Protein AF-A0A1C5UFY3-F1 (afdb_monomer_lite)

Sequence (186 aa):
MDNSLLAVRDINHKYIVVESIEKLIRYVDNQSKAEFITNSFDKIISSNSKLACCVMGLMLNDIGQHNDDISQEDLIMLNALPMLNDFDIKNFHYLYKISSKNHKSNHNISPKDIKECVQLYNITRRNLYLTMGVLEKYNLMDKNIDVDLDIDEDNLDFSSVDCDETYYFNSISQKLYTYSSMLFKD

Foldseek 3Di:
DDVVVVVVVVVVVVVVVVVLVVLLVVLCPDDVSVVLVVLLVVLLVQAPAPLLNQLSVVLSSVCSVVSDDQDPLNVLSSVLSSVDHNLLLVLLLQLQVQQCVVDVPFQKRDPVSLVVSCVPVVDDSVSSVVSLVSCCVSVQKDKDWDWDWDQDPVDNVPIDIDIDIIIGGDPSSVSSNVSSVVVDDD

pLDDT: mean 85.44, std 15.04, range [41.09, 97.69]

Radius of gyration: 21.26 Å; chains: 1; bounding box: 82×31×44 Å

Secondary structure (DSSP, 8-state):
--HHHHHHHHHHHHHHHHHHHHHHHHH--SHHHHHHHHHHHHHHHH-S-HHHHHHHHHHHHHHHHHT----HHHHHHHHHGGG--HHHHHHHHHHHHHHHHH-SS--B--HHHHHHHHHHH---HHHHHHHHHHHHHTTSSEEEEEEEEE--SS-GGG-EEEEEEEEE--HHHHHHHHHHHHH---

Structure (mmCIF, N/CA/C/O backbone):
data_AF-A0A1C5UFY3-F1
#
_entry.id   AF-A0A1C5UFY3-F1
#
loop_
_atom_site.group_PDB
_atom_site.id
_atom_site.type_symbol
_atom_site.label_atom_id
_atom_site.label_alt_id
_atom_site.label_comp_id
_atom_site.label_asym_id
_atom_site.label_entity_id
_atom_site.label_seq_id
_atom_site.pdbx_PDB_ins_code
_atom_site.C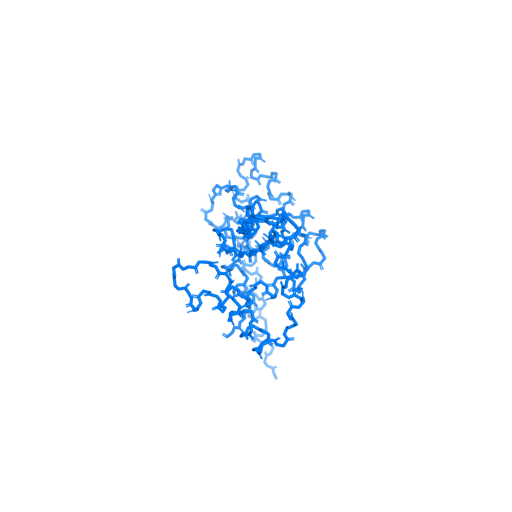artn_x
_atom_site.Cartn_y
_atom_site.Cartn_z
_atom_site.occupancy
_atom_site.B_iso_or_equiv
_atom_site.auth_seq_id
_atom_site.auth_comp_id
_atom_site.auth_asym_id
_atom_site.auth_atom_id
_atom_site.pdbx_PDB_model_num
ATOM 1 N N . MET A 1 1 ? -33.106 -13.088 -18.240 1.00 44.12 1 MET A N 1
ATOM 2 C CA . MET A 1 1 ? -32.033 -12.903 -17.240 1.00 44.12 1 MET A CA 1
ATOM 3 C C . MET A 1 1 ? -32.697 -12.862 -15.883 1.00 44.12 1 MET A C 1
ATOM 5 O O . MET A 1 1 ? -33.703 -12.183 -15.739 1.00 44.12 1 MET A O 1
ATOM 9 N N . ASP A 1 2 ? -32.229 -13.702 -14.971 1.00 43.09 2 ASP A N 1
ATOM 10 C CA . ASP A 1 2 ? -32.942 -14.096 -13.760 1.00 43.09 2 ASP A CA 1
ATOM 11 C C . ASP A 1 2 ? -32.777 -13.040 -12.650 1.00 43.09 2 ASP A C 1
ATOM 13 O O . ASP A 1 2 ? -31.714 -12.926 -12.038 1.00 43.09 2 ASP A O 1
ATOM 17 N N . ASN A 1 3 ? -33.819 -12.233 -12.412 1.00 46.88 3 ASN A N 1
ATOM 18 C CA . ASN A 1 3 ? -33.830 -11.173 -11.390 1.00 46.88 3 ASN A CA 1
ATOM 19 C C . ASN A 1 3 ? -33.687 -11.716 -9.956 1.00 46.88 3 ASN A C 1
ATOM 21 O O . ASN A 1 3 ? -33.354 -10.963 -9.042 1.00 46.88 3 ASN A O 1
ATOM 25 N N . SER A 1 4 ? -33.907 -13.017 -9.748 1.00 44.25 4 SER A N 1
ATOM 26 C CA . SER A 1 4 ? -33.774 -13.665 -8.441 1.00 44.25 4 SER A CA 1
ATOM 27 C C . SER A 1 4 ? -32.310 -13.775 -7.983 1.00 44.25 4 SER A C 1
ATOM 29 O O . SER A 1 4 ? -32.004 -13.540 -6.816 1.00 44.25 4 SER A O 1
ATOM 31 N N . LEU A 1 5 ? -31.381 -14.035 -8.910 1.00 41.25 5 LEU A N 1
ATOM 32 C CA . LEU A 1 5 ? -29.940 -14.162 -8.645 1.00 41.25 5 LEU A CA 1
ATOM 33 C C . LEU A 1 5 ? -29.270 -12.824 -8.300 1.00 41.25 5 LEU A C 1
ATOM 35 O O . LEU A 1 5 ? -28.326 -12.797 -7.509 1.00 41.25 5 LEU A O 1
ATOM 39 N N . LEU A 1 6 ? -29.765 -11.721 -8.869 1.00 41.56 6 LEU A N 1
ATOM 40 C CA . LEU A 1 6 ? -29.347 -10.360 -8.518 1.00 41.56 6 LEU A CA 1
ATOM 41 C C . LEU A 1 6 ? -29.823 -9.987 -7.108 1.00 41.56 6 LEU A C 1
ATOM 43 O O . LEU A 1 6 ? -29.012 -9.570 -6.288 1.00 41.56 6 LEU A O 1
ATOM 47 N N . ALA A 1 7 ? -31.089 -10.260 -6.781 1.00 41.47 7 ALA A N 1
ATOM 48 C CA . ALA A 1 7 ? -31.645 -9.966 -5.460 1.00 41.47 7 ALA A CA 1
ATOM 49 C C . ALA A 1 7 ? -30.949 -10.743 -4.326 1.00 41.47 7 ALA A C 1
ATOM 51 O O . ALA A 1 7 ? -30.660 -10.172 -3.278 1.00 41.47 7 ALA A O 1
ATOM 52 N N . VAL A 1 8 ? -30.622 -12.027 -4.524 1.00 41.09 8 VAL A N 1
ATOM 53 C CA . VAL A 1 8 ? -29.894 -12.821 -3.511 1.00 41.09 8 VAL A CA 1
ATOM 54 C C . VAL A 1 8 ? -28.455 -12.323 -3.322 1.00 41.09 8 VAL A C 1
ATOM 56 O O . VAL A 1 8 ? -27.962 -12.292 -2.194 1.00 41.09 8 VAL A O 1
ATOM 59 N N . ARG A 1 9 ? -27.779 -11.888 -4.396 1.00 42.91 9 ARG A N 1
ATOM 60 C CA . ARG A 1 9 ? -26.439 -11.281 -4.303 1.00 42.91 9 ARG A CA 1
ATOM 61 C C . ARG A 1 9 ? -26.465 -9.941 -3.572 1.00 42.91 9 ARG A C 1
ATOM 63 O O . ARG A 1 9 ? -25.596 -9.719 -2.735 1.00 42.91 9 ARG A O 1
ATOM 70 N N . ASP A 1 10 ? -27.470 -9.109 -3.821 1.00 50.34 10 ASP A N 1
ATOM 71 C CA . ASP A 1 10 ? -27.632 -7.816 -3.149 1.00 50.34 10 ASP A CA 1
ATOM 72 C C . ASP A 1 10 ? -27.979 -7.976 -1.663 1.00 50.34 10 ASP A C 1
ATOM 74 O O . ASP A 1 10 ? -27.450 -7.250 -0.821 1.00 50.34 10 ASP A O 1
ATOM 78 N N . ILE A 1 11 ? -28.809 -8.966 -1.311 1.00 50.53 11 ILE A N 1
ATOM 79 C CA . ILE A 1 11 ? -29.113 -9.300 0.087 1.00 50.53 11 ILE A CA 1
ATOM 80 C C . ILE A 1 11 ? -27.846 -9.791 0.796 1.00 50.53 11 ILE A C 1
ATOM 82 O O . ILE A 1 11 ? -27.502 -9.261 1.849 1.00 50.53 11 ILE A O 1
ATOM 86 N N . ASN A 1 12 ? -27.110 -10.736 0.207 1.00 54.69 12 ASN A N 1
ATOM 87 C CA . ASN A 1 12 ? -25.873 -11.249 0.802 1.00 54.69 12 ASN A CA 1
ATOM 88 C C . ASN A 1 12 ? -24.808 -10.156 0.941 1.00 54.69 12 ASN A C 1
ATOM 90 O O . ASN A 1 12 ? -24.180 -10.050 1.990 1.00 54.69 12 ASN A O 1
ATOM 94 N N . HIS A 1 13 ? -24.641 -9.301 -0.070 1.00 58.19 13 HIS A N 1
ATOM 95 C CA . HIS A 1 13 ? -23.712 -8.179 0.008 1.00 58.19 13 HIS A CA 1
ATOM 96 C C . HIS A 1 13 ? -24.115 -7.200 1.119 1.00 58.19 13 HIS A C 1
ATOM 98 O O . HIS A 1 13 ? -23.258 -6.763 1.888 1.00 58.19 13 HIS A O 1
ATOM 104 N N . LYS A 1 14 ? -25.408 -6.887 1.247 1.00 56.78 14 LYS A N 1
ATOM 105 C CA . LYS A 1 14 ? -25.918 -6.008 2.302 1.00 56.78 14 LYS A CA 1
ATOM 106 C C . LYS A 1 14 ? -25.700 -6.598 3.698 1.00 56.78 14 LYS A C 1
ATOM 108 O O . LYS A 1 14 ? -25.264 -5.869 4.580 1.00 56.78 14 LYS A O 1
ATOM 113 N N . TYR A 1 15 ? -25.954 -7.892 3.895 1.00 56.19 15 TYR A N 1
ATOM 114 C CA . TYR A 1 15 ? -25.701 -8.567 5.174 1.00 56.19 15 TYR A CA 1
ATOM 115 C C . TYR A 1 15 ? -24.212 -8.570 5.544 1.00 56.19 15 TYR A C 1
ATOM 117 O O . TYR A 1 15 ? -23.878 -8.216 6.671 1.00 56.19 15 TYR A O 1
ATOM 125 N N . ILE A 1 16 ? -23.325 -8.871 4.587 1.00 62.47 16 ILE A N 1
ATOM 126 C CA . ILE A 1 16 ? -21.866 -8.827 4.788 1.00 62.47 16 ILE A CA 1
ATOM 127 C C . ILE A 1 16 ? -21.414 -7.417 5.200 1.00 62.47 16 ILE A C 1
ATOM 129 O O . ILE A 1 16 ? -20.627 -7.262 6.129 1.00 62.47 16 ILE A O 1
ATOM 133 N N . VAL A 1 17 ? -21.950 -6.376 4.555 1.00 70.19 17 VAL A N 1
ATOM 134 C CA . VAL A 1 17 ? -21.625 -4.978 4.883 1.00 70.19 17 VAL A CA 1
ATOM 135 C C . VAL A 1 17 ? -22.109 -4.596 6.284 1.00 70.19 17 VAL A C 1
ATOM 137 O O . VAL A 1 17 ? -21.372 -3.941 7.018 1.00 70.19 17 VAL A O 1
ATOM 140 N N . VAL A 1 18 ? -23.319 -5.008 6.676 1.00 70.19 18 VAL A N 1
ATOM 141 C CA . VAL A 1 18 ? -23.864 -4.720 8.015 1.00 70.19 18 VAL A CA 1
ATOM 142 C C . VAL A 1 18 ? -23.024 -5.390 9.102 1.00 70.19 18 VAL A C 1
ATOM 144 O O . VAL A 1 18 ? -22.648 -4.726 10.065 1.00 70.19 18 VAL A O 1
ATOM 147 N N . GLU A 1 19 ? -22.657 -6.660 8.926 1.00 76.12 19 GLU A N 1
ATOM 148 C CA . GLU A 1 19 ? -21.826 -7.382 9.895 1.00 76.12 19 GLU A CA 1
ATOM 149 C C . GLU A 1 19 ? -20.431 -6.745 10.050 1.00 76.12 19 GLU A C 1
ATOM 151 O O . GLU A 1 19 ? -19.937 -6.592 11.169 1.00 76.12 19 GLU A O 1
ATOM 156 N N . SER A 1 20 ? -19.805 -6.315 8.947 1.00 77.81 20 SER A N 1
ATOM 157 C CA . SER A 1 20 ? -18.522 -5.599 8.985 1.00 77.81 20 SER A CA 1
ATOM 158 C C . SER A 1 20 ? -18.608 -4.264 9.729 1.00 77.81 20 SER A C 1
ATOM 160 O O . SER A 1 20 ? -17.717 -3.943 10.516 1.00 77.81 20 SER A O 1
ATOM 162 N N . ILE A 1 21 ? -19.683 -3.495 9.528 1.00 83.81 21 ILE A N 1
ATOM 163 C CA . ILE A 1 21 ? -19.885 -2.217 10.225 1.00 83.81 21 ILE A CA 1
ATOM 164 C C . ILE A 1 21 ? -20.121 -2.443 11.722 1.00 83.81 21 ILE A C 1
ATOM 166 O O . ILE A 1 21 ? -19.542 -1.736 12.543 1.00 83.81 21 ILE A O 1
ATOM 170 N N . GLU A 1 22 ? -20.924 -3.438 12.103 1.00 86.12 22 GLU A N 1
ATOM 171 C CA . GLU A 1 22 ? -21.164 -3.751 13.516 1.00 86.12 22 GLU A CA 1
ATOM 172 C C . GLU A 1 22 ? -19.877 -4.134 14.252 1.00 86.12 22 GLU A C 1
ATOM 174 O O . GLU A 1 22 ? -19.676 -3.729 15.398 1.00 86.12 22 GLU A O 1
ATOM 179 N N . LYS A 1 23 ? -18.983 -4.881 13.598 1.00 85.75 23 LYS A N 1
ATOM 180 C CA . LYS A 1 23 ? -17.678 -5.235 14.171 1.00 85.75 23 LYS A CA 1
ATOM 181 C C . LYS A 1 23 ? -16.773 -4.016 14.329 1.00 85.75 23 LYS A C 1
ATOM 183 O O . LYS A 1 23 ? -16.192 -3.846 15.394 1.00 85.75 23 LYS A O 1
ATOM 188 N N . LEU A 1 24 ? -16.745 -3.116 13.345 1.00 87.38 24 LEU A N 1
ATOM 189 C CA . LEU A 1 24 ? -16.057 -1.823 13.456 1.00 87.38 24 LEU A CA 1
ATOM 190 C C . LEU A 1 24 ? -16.605 -0.955 14.599 1.00 87.38 24 LEU A C 1
ATOM 192 O O . LEU A 1 24 ? -15.830 -0.315 15.301 1.00 87.38 24 LEU A O 1
ATOM 196 N N . ILE A 1 25 ? -17.920 -0.956 14.837 1.00 89.06 25 ILE A N 1
ATOM 197 C CA . ILE A 1 25 ? -18.515 -0.243 15.979 1.00 89.06 25 ILE A CA 1
ATOM 198 C C . ILE A 1 25 ? -18.039 -0.853 17.302 1.00 89.06 25 ILE A C 1
ATOM 200 O O . ILE A 1 25 ? -17.665 -0.120 18.212 1.00 89.06 25 ILE A O 1
ATOM 204 N N . ARG A 1 26 ? -18.026 -2.187 17.411 1.00 91.44 26 ARG A N 1
ATOM 205 C CA . ARG A 1 26 ? -17.552 -2.887 18.619 1.00 91.44 26 ARG A CA 1
ATOM 206 C C . ARG A 1 26 ? -16.055 -2.708 18.859 1.00 91.44 26 ARG A C 1
ATOM 208 O O . ARG A 1 26 ? -15.641 -2.701 20.011 1.00 91.44 26 ARG A O 1
ATOM 215 N N . TYR A 1 27 ? -15.273 -2.567 17.791 1.00 91.75 27 TYR A N 1
ATOM 216 C CA . TYR A 1 27 ? -13.838 -2.308 17.859 1.00 91.75 27 TYR A CA 1
ATOM 217 C C . TYR A 1 27 ? -13.520 -0.996 18.585 1.00 91.75 27 TYR A C 1
ATOM 219 O O . TYR A 1 27 ? -12.520 -0.912 19.292 1.00 91.75 27 TYR A O 1
ATOM 227 N N . VAL A 1 28 ? -14.370 0.027 18.450 1.00 93.19 28 VAL A N 1
ATOM 228 C CA . VAL A 1 28 ? -14.185 1.334 19.097 1.00 93.19 28 VAL A CA 1
ATOM 229 C C . VAL A 1 28 ? -14.543 1.251 20.587 1.00 93.19 28 VAL A C 1
ATOM 231 O O . VAL A 1 28 ? -15.594 1.704 21.034 1.00 93.19 28 VAL A O 1
ATOM 234 N N . ASP A 1 29 ? -13.641 0.655 21.364 1.00 93.12 29 ASP A N 1
ATOM 235 C CA . ASP A 1 29 ? -13.771 0.461 22.814 1.00 93.12 29 ASP A CA 1
ATOM 236 C C . ASP A 1 29 ? -13.016 1.516 23.647 1.00 93.12 29 ASP A C 1
ATOM 238 O O . ASP A 1 29 ? -13.201 1.606 24.862 1.00 93.12 29 ASP A O 1
ATOM 242 N N . ASN A 1 30 ? -12.181 2.336 23.004 1.00 93.31 30 ASN A N 1
ATOM 243 C CA . ASN A 1 30 ? -11.370 3.361 23.649 1.00 93.31 30 ASN A CA 1
ATOM 244 C C . ASN A 1 30 ? -11.132 4.578 22.740 1.00 93.31 30 ASN A C 1
ATOM 246 O O . ASN A 1 30 ? -11.406 4.555 21.538 1.00 93.31 30 ASN A O 1
ATOM 250 N N . GLN A 1 31 ? -10.596 5.649 23.331 1.00 93.94 31 GLN A N 1
ATOM 251 C CA . GLN A 1 31 ? -10.341 6.916 22.644 1.00 93.94 31 GLN A CA 1
ATOM 252 C C . GLN A 1 31 ? -9.384 6.770 21.451 1.00 93.94 31 GLN A C 1
ATOM 254 O O . GLN A 1 31 ? -9.670 7.310 20.386 1.00 93.94 31 GLN A O 1
ATOM 259 N N . SER A 1 32 ? -8.284 6.029 21.600 1.00 91.69 32 SER A N 1
ATOM 260 C CA . SER A 1 32 ? -7.279 5.863 20.542 1.00 91.69 32 SER A CA 1
ATOM 261 C C . SER A 1 32 ? -7.856 5.154 19.316 1.00 91.69 32 SER A C 1
ATOM 263 O O . SER A 1 32 ? -7.632 5.582 18.185 1.00 91.69 32 SER A O 1
ATOM 265 N N . LYS A 1 33 ? -8.659 4.102 19.527 1.00 94.31 33 LYS A N 1
ATOM 266 C CA . LYS A 1 33 ? -9.364 3.409 18.440 1.00 94.31 33 LYS A CA 1
ATOM 267 C C . LYS A 1 33 ? -10.421 4.304 17.790 1.00 94.31 33 LYS A C 1
ATOM 269 O O . LYS A 1 33 ? -10.546 4.302 16.568 1.00 94.31 33 LYS A O 1
ATOM 274 N N . ALA A 1 34 ? -11.136 5.119 18.570 1.00 94.12 34 ALA A N 1
ATOM 275 C CA . ALA A 1 34 ? -12.105 6.079 18.033 1.00 94.12 34 ALA A CA 1
ATOM 276 C C . ALA A 1 34 ? -11.440 7.131 17.128 1.00 94.12 34 ALA A C 1
ATOM 278 O O . ALA A 1 34 ? -11.929 7.417 16.030 1.00 94.12 34 ALA A O 1
ATOM 279 N N . GLU A 1 35 ? -10.307 7.680 17.569 1.00 93.56 35 GLU A N 1
ATOM 280 C CA . GLU A 1 35 ? -9.518 8.650 16.810 1.00 93.56 35 GLU A CA 1
ATOM 281 C C . GLU A 1 35 ? -8.966 8.034 15.521 1.00 93.56 35 GLU A C 1
ATOM 283 O O . GLU A 1 35 ? -9.105 8.620 14.447 1.00 93.56 35 GLU A O 1
ATOM 288 N N . PHE A 1 36 ? -8.413 6.822 15.602 1.00 93.50 36 PHE A N 1
ATOM 289 C CA . PHE A 1 36 ? -7.904 6.101 14.439 1.00 93.50 36 PHE A CA 1
ATOM 290 C C . PHE A 1 36 ? -8.983 5.859 13.381 1.00 93.50 36 PHE A C 1
ATOM 292 O O . PHE A 1 36 ? -8.763 6.174 12.210 1.00 93.50 36 PHE A O 1
ATOM 299 N N . ILE A 1 37 ? -10.160 5.355 13.774 1.00 94.00 37 ILE A N 1
ATOM 300 C CA . ILE A 1 37 ? -11.273 5.126 12.843 1.00 94.00 37 ILE A CA 1
ATOM 301 C C . ILE A 1 37 ? -11.730 6.441 12.201 1.00 94.00 37 ILE A C 1
ATOM 303 O O . ILE A 1 37 ? -11.884 6.503 10.981 1.00 94.00 37 ILE A O 1
ATOM 307 N N . THR A 1 38 ? -11.890 7.505 12.992 1.00 94.31 38 THR A N 1
ATOM 308 C CA . THR A 1 38 ? -12.324 8.821 12.489 1.00 94.31 38 THR A CA 1
ATOM 309 C C . THR A 1 38 ? -11.326 9.388 11.478 1.00 94.31 38 THR A C 1
ATOM 311 O O . THR A 1 38 ? -11.698 9.690 10.346 1.00 94.31 38 THR A O 1
ATOM 314 N N . ASN A 1 39 ? -10.039 9.425 11.837 1.00 94.94 39 ASN A N 1
ATOM 315 C CA . ASN A 1 39 ? -8.965 9.891 10.956 1.00 94.94 39 ASN A CA 1
ATOM 316 C C . ASN A 1 39 ? -8.880 9.051 9.670 1.00 94.94 39 ASN A C 1
ATOM 318 O O . ASN A 1 39 ? -8.613 9.565 8.584 1.00 94.94 39 ASN A O 1
ATOM 322 N N . SER A 1 40 ? -9.135 7.746 9.772 1.00 94.75 40 SER A N 1
ATOM 323 C CA . SER A 1 40 ? -9.141 6.869 8.605 1.00 94.75 40 SER A CA 1
ATOM 324 C C . SER A 1 40 ? -10.276 7.197 7.641 1.00 94.75 40 SER A C 1
ATOM 326 O O . SER A 1 40 ? -10.048 7.258 6.433 1.00 94.75 40 SER A O 1
ATOM 328 N N . PHE A 1 41 ? -11.481 7.465 8.148 1.00 95.12 41 PHE A N 1
ATOM 329 C CA . PHE A 1 41 ? -12.592 7.899 7.304 1.00 95.12 41 PHE A CA 1
ATOM 330 C C . PHE A 1 41 ? -12.335 9.263 6.661 1.00 95.12 41 PHE A C 1
ATOM 332 O O . PHE A 1 41 ? -12.576 9.400 5.462 1.00 95.12 41 PHE A O 1
ATOM 339 N N . ASP A 1 42 ? -11.778 10.231 7.392 1.00 96.12 42 ASP A N 1
ATOM 340 C CA . ASP A 1 42 ? -11.420 11.544 6.833 1.00 96.12 42 ASP A CA 1
ATOM 341 C C . ASP A 1 42 ? -10.452 11.410 5.649 1.00 96.12 42 ASP A C 1
ATOM 343 O O . ASP A 1 42 ? -10.609 12.044 4.599 1.00 96.12 42 ASP A O 1
ATOM 347 N N . LYS A 1 43 ? -9.469 10.519 5.779 1.00 96.31 43 LYS A N 1
ATOM 348 C CA . LYS A 1 43 ? -8.499 10.193 4.728 1.00 96.31 43 LYS A CA 1
ATOM 349 C C . LYS A 1 43 ? -9.105 9.449 3.545 1.00 96.31 43 LYS A C 1
ATOM 351 O O . LYS A 1 43 ? -8.755 9.741 2.404 1.00 96.31 43 LYS A O 1
ATOM 356 N N . ILE A 1 44 ? -10.028 8.519 3.788 1.00 94.62 44 ILE A N 1
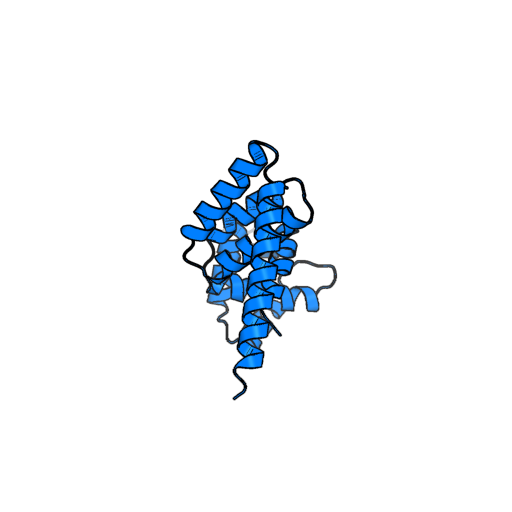ATOM 357 C CA . ILE A 1 44 ? -10.772 7.839 2.718 1.00 94.62 44 ILE A CA 1
ATOM 358 C C . ILE A 1 44 ? -11.611 8.849 1.931 1.00 94.62 44 ILE A C 1
ATOM 360 O O . ILE A 1 44 ? -11.612 8.818 0.704 1.00 94.62 44 ILE A O 1
ATOM 364 N N . ILE A 1 45 ? -12.306 9.753 2.622 1.00 92.06 45 ILE A N 1
ATOM 365 C CA . ILE A 1 45 ? -13.183 10.750 1.999 1.00 92.06 45 ILE A CA 1
ATOM 366 C C . ILE A 1 45 ? -12.374 11.777 1.197 1.00 92.06 45 ILE A C 1
ATOM 368 O O . ILE A 1 45 ? -12.823 12.215 0.140 1.00 92.06 45 ILE A O 1
ATOM 372 N N . SER A 1 46 ? -11.188 12.155 1.678 1.00 90.75 46 SER A N 1
ATOM 373 C CA . SER A 1 46 ? -10.331 13.156 1.027 1.00 90.75 46 SER A CA 1
ATOM 374 C C . SER A 1 46 ? -9.390 12.594 -0.045 1.00 90.75 46 SER A C 1
ATOM 376 O O . SER A 1 46 ? -8.794 13.371 -0.794 1.00 90.75 46 SER A O 1
ATOM 378 N N . SER A 1 47 ? -9.238 11.271 -0.148 1.00 91.00 47 SER A N 1
ATOM 379 C CA . SER A 1 47 ? -8.343 10.660 -1.131 1.00 91.00 47 SER A CA 1
ATOM 380 C C . SER A 1 47 ? -8.885 10.783 -2.558 1.00 91.00 47 SER A C 1
ATOM 382 O O . SER A 1 47 ? -10.055 10.533 -2.843 1.00 91.00 47 SER A O 1
ATOM 384 N N . ASN A 1 48 ? -7.989 11.108 -3.493 1.00 87.56 48 ASN A N 1
ATOM 385 C CA . ASN A 1 48 ? -8.287 11.176 -4.929 1.00 87.56 48 ASN A CA 1
ATOM 386 C C . ASN A 1 48 ? -8.081 9.831 -5.654 1.00 87.56 48 ASN A C 1
ATOM 388 O O . ASN A 1 48 ? -8.143 9.769 -6.883 1.00 87.56 48 ASN A O 1
ATOM 392 N N . SER A 1 49 ? -7.801 8.759 -4.911 1.00 95.06 49 SER A N 1
ATOM 393 C CA . SER A 1 49 ? -7.444 7.442 -5.435 1.00 95.06 49 SER A CA 1
ATOM 394 C C . SER A 1 49 ? -8.465 6.411 -4.996 1.00 95.06 49 SER A C 1
ATOM 396 O O . SER A 1 49 ? -8.566 6.071 -3.818 1.00 95.06 49 SER A O 1
ATOM 398 N N . LYS A 1 50 ? -9.223 5.880 -5.958 1.00 95.62 50 LYS A N 1
ATOM 399 C CA . LYS A 1 50 ? -10.241 4.862 -5.675 1.00 95.62 50 LYS A CA 1
ATOM 400 C C . LYS A 1 50 ? -9.590 3.606 -5.118 1.00 95.62 50 LYS A C 1
ATOM 402 O O . LYS A 1 50 ? -10.130 2.990 -4.205 1.00 95.62 50 LYS A O 1
ATOM 407 N N . LEU A 1 51 ? -8.420 3.247 -5.645 1.00 96.12 51 LEU A N 1
ATOM 408 C CA . LEU A 1 51 ? -7.678 2.087 -5.175 1.00 96.12 51 LEU A CA 1
ATOM 409 C C . LEU A 1 51 ? -7.127 2.304 -3.769 1.00 96.12 51 LEU A C 1
ATOM 411 O O . LEU A 1 51 ? -7.247 1.400 -2.946 1.00 96.12 51 LEU A O 1
ATOM 415 N N . ALA A 1 52 ? -6.600 3.491 -3.457 1.00 96.56 52 ALA A N 1
ATOM 416 C CA . ALA A 1 52 ? -6.160 3.786 -2.095 1.00 96.56 52 ALA A CA 1
ATOM 417 C C . ALA A 1 52 ? -7.333 3.752 -1.104 1.00 96.56 52 ALA A C 1
ATOM 419 O O . ALA A 1 52 ? -7.193 3.178 -0.026 1.00 96.56 52 ALA A O 1
ATOM 420 N N . CYS A 1 53 ? -8.506 4.282 -1.479 1.00 96.19 53 CYS A N 1
ATOM 421 C CA . CYS A 1 53 ? -9.725 4.167 -0.672 1.00 96.19 53 CYS A CA 1
ATOM 422 C C . CYS A 1 53 ? -10.093 2.708 -0.398 1.00 96.19 53 CYS A C 1
ATOM 424 O O . CYS A 1 53 ? -10.398 2.355 0.740 1.00 96.19 53 CYS A O 1
ATOM 426 N N . CYS A 1 54 ? -10.036 1.848 -1.418 1.00 94.69 54 CYS A N 1
ATOM 427 C CA . CYS A 1 54 ? -10.305 0.423 -1.250 1.00 94.69 54 CYS A CA 1
ATOM 428 C C . CYS A 1 54 ? -9.288 -0.249 -0.321 1.00 94.69 54 CYS A C 1
ATOM 430 O O . CYS A 1 54 ? -9.698 -1.000 0.558 1.00 94.69 54 CYS A O 1
ATOM 432 N N . VAL A 1 55 ? -7.989 0.040 -0.469 1.00 95.75 55 VAL A N 1
ATOM 433 C CA . VAL A 1 55 ? -6.953 -0.495 0.431 1.00 95.75 55 VAL A CA 1
ATOM 434 C C . VAL A 1 55 ? -7.201 -0.050 1.874 1.00 95.75 55 VAL A C 1
ATOM 436 O O . VAL A 1 55 ? -7.215 -0.896 2.764 1.00 95.75 55 VAL A O 1
ATOM 439 N N . MET A 1 56 ? -7.451 1.242 2.115 1.00 96.06 56 MET A N 1
ATOM 440 C CA . MET A 1 56 ? -7.758 1.751 3.459 1.00 96.06 56 MET A CA 1
ATOM 441 C C . MET A 1 56 ? -9.014 1.088 4.041 1.00 96.06 56 MET A C 1
ATOM 443 O O . MET A 1 56 ? -9.022 0.703 5.205 1.00 96.06 56 MET A O 1
ATOM 447 N N . GLY A 1 57 ? -10.063 0.894 3.236 1.00 93.06 57 GLY A N 1
ATOM 448 C CA . GLY A 1 57 ? -11.281 0.206 3.670 1.00 93.06 57 GLY A CA 1
ATOM 449 C C . GLY A 1 57 ? -11.055 -1.267 4.032 1.00 93.06 57 GLY A C 1
ATOM 450 O O . GLY A 1 57 ? -11.583 -1.736 5.039 1.00 93.06 57 GLY A O 1
ATOM 451 N N . LEU A 1 58 ? -10.246 -1.988 3.246 1.00 92.50 58 LEU A N 1
ATOM 452 C CA . LEU A 1 58 ? -9.861 -3.370 3.547 1.00 92.50 58 LEU A CA 1
ATOM 453 C C . LEU A 1 58 ? -9.046 -3.454 4.837 1.00 92.50 58 LEU A C 1
ATOM 455 O O . LEU A 1 58 ? -9.338 -4.300 5.675 1.00 92.50 58 LEU A O 1
ATOM 459 N N . MET A 1 59 ? -8.091 -2.541 5.016 1.00 93.38 59 MET A N 1
ATOM 460 C CA . MET A 1 59 ? -7.276 -2.437 6.225 1.00 93.38 59 MET A CA 1
ATOM 461 C C . MET A 1 59 ? -8.135 -2.182 7.472 1.00 93.38 59 MET A C 1
ATOM 463 O O . MET A 1 59 ? -7.965 -2.856 8.482 1.00 93.38 59 MET A O 1
ATOM 467 N N . LEU A 1 60 ? -9.107 -1.264 7.399 1.00 92.19 60 LEU A N 1
ATOM 468 C CA . LEU A 1 60 ? -10.031 -1.005 8.510 1.00 92.19 60 LEU A CA 1
ATOM 469 C C . LEU A 1 60 ? -10.908 -2.208 8.840 1.00 92.19 60 LEU A C 1
ATOM 471 O O . LEU A 1 60 ? -11.134 -2.502 10.013 1.00 92.19 60 LEU A O 1
ATOM 475 N N . ASN A 1 61 ? -11.419 -2.892 7.815 1.00 89.81 61 ASN A N 1
ATOM 476 C CA . ASN A 1 61 ? -12.192 -4.103 8.032 1.00 89.81 61 ASN A CA 1
ATOM 477 C C . ASN A 1 61 ? -11.325 -5.176 8.698 1.00 89.81 61 ASN A C 1
ATOM 479 O O . ASN A 1 61 ? -11.779 -5.776 9.658 1.00 89.81 61 ASN A O 1
ATOM 483 N N . ASP A 1 62 ? -10.093 -5.392 8.240 1.00 89.44 62 ASP A N 1
ATOM 484 C CA . ASP A 1 62 ? -9.205 -6.410 8.807 1.00 89.44 62 ASP A CA 1
ATOM 485 C C . ASP A 1 62 ? -8.905 -6.157 10.294 1.00 89.44 62 ASP A C 1
ATOM 487 O O . ASP A 1 62 ? -9.166 -7.022 11.131 1.00 89.44 62 ASP A O 1
ATOM 491 N N . ILE A 1 63 ? -8.502 -4.929 10.638 1.00 90.12 63 ILE A N 1
ATOM 492 C CA . ILE A 1 63 ? -8.242 -4.506 12.025 1.00 90.12 63 ILE A CA 1
ATOM 493 C C . ILE A 1 63 ? -9.500 -4.661 12.895 1.00 90.12 63 ILE A C 1
ATOM 495 O O . ILE A 1 63 ? -9.445 -5.194 14.005 1.00 90.12 63 ILE A O 1
ATOM 499 N N . GLY A 1 64 ? -10.660 -4.227 12.387 1.00 88.12 64 GLY A N 1
ATOM 500 C CA . GLY A 1 64 ? -11.926 -4.306 13.117 1.00 88.12 64 GLY A CA 1
ATOM 501 C C . GLY A 1 64 ? -12.438 -5.737 13.322 1.00 88.12 64 GLY A C 1
ATOM 502 O O . GLY A 1 64 ? -13.093 -6.012 14.325 1.00 88.12 64 GLY A O 1
ATOM 503 N N . GLN A 1 65 ? -12.149 -6.657 12.398 1.00 85.75 65 GLN A N 1
ATOM 504 C CA . GLN A 1 65 ? -12.571 -8.062 12.489 1.00 85.75 65 GLN A CA 1
ATOM 505 C C . GLN A 1 65 ? -11.743 -8.843 13.509 1.00 85.75 65 GLN A C 1
ATOM 507 O O . GLN A 1 65 ? -12.303 -9.662 14.240 1.00 85.75 65 GLN A O 1
ATOM 512 N N . HIS A 1 66 ? -10.438 -8.584 13.568 1.00 85.75 66 HIS A N 1
ATOM 513 C CA . HIS A 1 66 ? -9.516 -9.273 14.473 1.00 85.75 66 HIS A CA 1
ATOM 514 C C . HIS A 1 66 ? -9.405 -8.599 15.850 1.00 85.75 66 HIS A C 1
ATOM 516 O O . HIS A 1 66 ? -8.918 -9.212 16.797 1.00 85.75 66 HIS A O 1
ATOM 522 N N . ASN A 1 67 ? -9.958 -7.388 15.994 1.00 82.81 67 ASN A N 1
ATOM 523 C CA . ASN A 1 67 ? -9.826 -6.542 17.180 1.00 82.81 67 ASN A CA 1
ATOM 524 C C . ASN A 1 67 ? -8.358 -6.262 17.538 1.00 82.81 67 ASN A C 1
ATOM 526 O O . ASN A 1 67 ? -7.984 -6.259 18.712 1.00 82.81 67 ASN A O 1
ATOM 530 N N . ASP A 1 68 ? -7.547 -6.021 16.509 1.00 83.44 68 ASP A N 1
ATOM 531 C CA . ASP A 1 68 ? -6.108 -5.818 16.640 1.00 83.44 68 ASP A CA 1
ATOM 532 C C . ASP A 1 68 ? -5.770 -4.441 17.225 1.00 83.44 68 ASP A C 1
ATOM 534 O O . ASP A 1 68 ? -6.460 -3.437 16.997 1.00 83.44 68 ASP A O 1
ATOM 538 N N . ASP A 1 69 ? -4.658 -4.373 17.954 1.00 90.31 69 ASP A N 1
ATOM 539 C CA . ASP A 1 69 ? -4.061 -3.095 18.326 1.00 90.31 69 ASP A CA 1
ATOM 540 C C . ASP A 1 69 ? -3.496 -2.387 17.087 1.00 90.31 69 ASP A C 1
ATOM 542 O O . ASP A 1 69 ? -2.950 -3.008 16.174 1.00 90.31 69 ASP A O 1
ATOM 546 N N . ILE A 1 70 ? -3.604 -1.059 17.070 1.00 92.19 70 ILE A N 1
ATOM 547 C CA . ILE A 1 70 ? -3.126 -0.235 15.958 1.00 92.19 70 ILE A CA 1
ATOM 548 C C . ILE A 1 70 ? -1.596 -0.241 15.963 1.00 92.19 70 ILE A C 1
ATOM 550 O O . ILE A 1 70 ? -0.969 0.309 16.873 1.00 92.19 70 ILE A O 1
ATOM 554 N N . SER A 1 71 ? -0.984 -0.832 14.938 1.00 93.12 71 SER A N 1
ATOM 555 C CA . SER A 1 71 ? 0.474 -0.867 14.816 1.00 93.12 71 SER A CA 1
ATOM 556 C C . SER A 1 71 ? 1.042 0.428 14.224 1.00 93.12 71 SER A C 1
ATOM 558 O O . SER A 1 71 ? 0.355 1.208 13.561 1.00 93.12 71 SER A O 1
ATOM 560 N N . GLN A 1 72 ? 2.346 0.650 14.403 1.00 93.56 72 GLN A N 1
ATOM 561 C CA . GLN A 1 72 ? 3.043 1.749 13.728 1.00 93.56 72 GLN A CA 1
ATOM 562 C C . GLN A 1 72 ? 2.975 1.614 12.197 1.00 93.56 72 GLN A C 1
ATOM 564 O O . GLN A 1 72 ? 2.829 2.618 11.501 1.00 93.56 72 GLN A O 1
ATOM 569 N N . GLU A 1 73 ? 3.031 0.387 11.671 1.00 94.44 73 GLU A N 1
ATOM 570 C CA . GLU A 1 73 ? 2.897 0.121 10.235 1.00 94.44 73 GLU A CA 1
ATOM 571 C C . GLU A 1 73 ? 1.512 0.530 9.713 1.00 94.44 73 GLU A C 1
ATOM 573 O O . GLU A 1 73 ? 1.423 1.118 8.636 1.00 94.44 73 GLU A O 1
ATOM 578 N N . ASP A 1 74 ? 0.447 0.306 10.498 1.00 94.44 74 ASP A N 1
ATOM 579 C CA . ASP A 1 74 ? -0.912 0.764 10.167 1.00 94.44 74 ASP A CA 1
ATOM 580 C C . ASP A 1 74 ? -0.973 2.282 10.046 1.00 94.44 74 ASP A C 1
ATOM 582 O O . ASP A 1 74 ? -1.528 2.816 9.087 1.00 94.44 74 ASP A O 1
ATOM 586 N N . LEU A 1 75 ? -0.366 2.998 10.993 1.00 95.50 75 LEU A N 1
ATOM 587 C CA . LEU A 1 75 ? -0.339 4.458 10.973 1.00 95.50 75 LEU A CA 1
ATOM 588 C C . LEU A 1 75 ? 0.458 5.000 9.780 1.00 95.50 75 LEU A C 1
ATOM 590 O O . LEU A 1 75 ? 0.020 5.962 9.144 1.00 95.50 75 LEU A O 1
ATOM 594 N N . ILE A 1 76 ? 1.599 4.386 9.448 1.00 96.75 76 ILE A N 1
ATOM 595 C CA . ILE A 1 76 ? 2.404 4.767 8.278 1.00 96.75 76 ILE A CA 1
ATOM 596 C C . ILE A 1 76 ? 1.610 4.528 6.992 1.00 96.75 76 ILE A C 1
ATOM 598 O O . ILE A 1 76 ? 1.464 5.455 6.194 1.00 96.75 76 ILE A O 1
ATOM 602 N N . MET A 1 77 ? 1.026 3.338 6.820 1.00 96.12 77 MET A N 1
ATOM 603 C CA . MET A 1 77 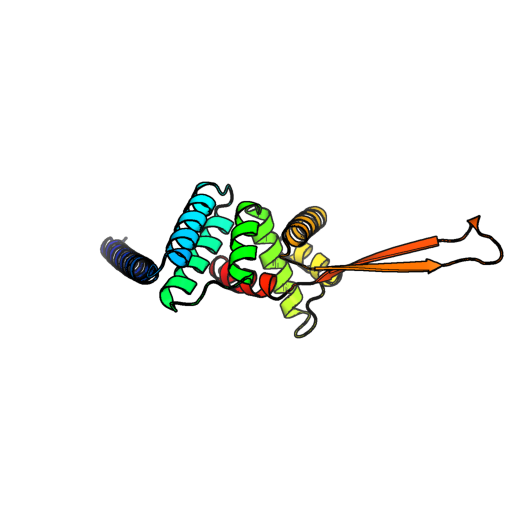? 0.174 3.026 5.669 1.00 96.12 77 MET A CA 1
ATOM 604 C C . MET A 1 77 ? -0.990 4.002 5.538 1.00 96.12 77 MET A C 1
ATOM 606 O O . MET A 1 77 ? -1.227 4.542 4.457 1.00 96.12 77 MET A O 1
ATOM 610 N N . LEU A 1 78 ? -1.695 4.270 6.638 1.00 95.50 78 LEU A N 1
ATOM 611 C CA . LEU A 1 78 ? -2.838 5.171 6.648 1.00 95.50 78 LEU A CA 1
ATOM 612 C C . LEU A 1 78 ? -2.439 6.607 6.283 1.00 95.50 78 LEU A C 1
ATOM 614 O O . LEU A 1 78 ? -3.218 7.324 5.666 1.00 95.50 78 LEU A O 1
ATOM 618 N N . ASN A 1 79 ? -1.244 7.056 6.663 1.00 95.12 79 ASN A N 1
ATOM 619 C CA . ASN A 1 79 ? -0.731 8.373 6.283 1.00 95.12 79 ASN A CA 1
ATOM 620 C C . ASN A 1 79 ? -0.245 8.423 4.826 1.00 95.12 79 ASN A C 1
ATOM 622 O O . ASN A 1 79 ? -0.371 9.463 4.181 1.00 95.12 79 ASN A O 1
ATOM 626 N N . ALA A 1 80 ? 0.291 7.319 4.306 1.00 96.56 80 ALA A N 1
ATOM 627 C CA . ALA A 1 80 ? 0.841 7.238 2.959 1.00 96.56 80 ALA A CA 1
ATOM 628 C C . ALA A 1 80 ? -0.241 7.080 1.880 1.00 96.56 80 ALA A C 1
ATOM 630 O O . ALA A 1 80 ? -0.198 7.760 0.857 1.00 96.56 80 ALA A O 1
ATOM 631 N N . LEU A 1 81 ? -1.235 6.214 2.103 1.00 96.88 81 LEU A N 1
ATOM 632 C CA . LEU A 1 81 ? -2.253 5.850 1.107 1.00 96.88 81 LEU A CA 1
ATOM 633 C C . LEU A 1 81 ? -2.998 7.044 0.483 1.00 96.88 81 LEU A C 1
ATOM 635 O O . LEU A 1 81 ? -3.160 7.048 -0.737 1.00 96.88 81 LEU A O 1
ATOM 639 N N . PRO A 1 82 ? -3.407 8.086 1.232 1.00 96.19 82 PRO A N 1
ATOM 640 C CA . PRO A 1 82 ? -4.062 9.259 0.649 1.00 96.19 82 PRO A CA 1
ATOM 641 C C . PRO A 1 82 ? -3.176 10.049 -0.322 1.00 96.19 82 PRO A C 1
ATOM 643 O O . PRO A 1 82 ? -3.693 10.819 -1.128 1.00 96.19 82 PRO A O 1
ATOM 646 N N . MET A 1 83 ? -1.854 9.875 -0.240 1.00 95.75 83 MET A N 1
ATOM 647 C CA . MET A 1 83 ? -0.868 10.54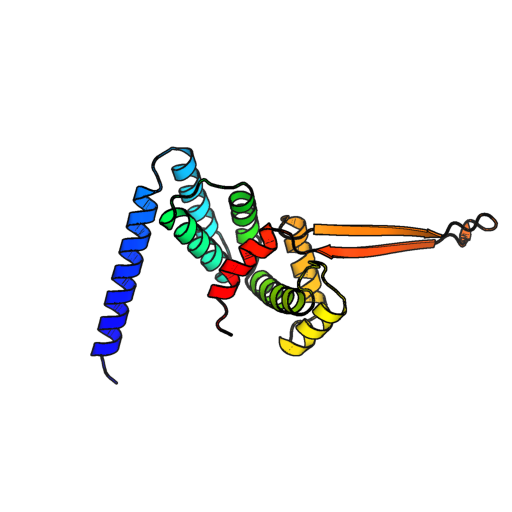9 -1.087 1.00 95.75 83 MET A CA 1
ATOM 648 C C . MET A 1 83 ? -0.582 9.781 -2.383 1.00 95.75 83 MET A C 1
ATOM 650 O O . MET A 1 83 ? 0.059 10.322 -3.283 1.00 95.75 83 MET A O 1
ATOM 654 N N . LEU A 1 84 ? -1.056 8.536 -2.490 1.00 96.19 84 LEU A N 1
ATOM 655 C CA . LEU A 1 84 ? -0.898 7.692 -3.670 1.00 96.19 84 LEU A CA 1
ATOM 656 C C . LEU A 1 84 ? -2.082 7.870 -4.617 1.00 96.19 84 LEU A C 1
ATOM 658 O O . LEU A 1 84 ? -3.237 7.855 -4.192 1.00 96.19 84 LEU A O 1
ATOM 662 N N . ASN A 1 85 ? -1.813 7.971 -5.917 1.00 96.56 85 ASN A N 1
ATOM 663 C CA . ASN A 1 85 ? -2.863 7.923 -6.936 1.00 96.56 85 ASN A CA 1
ATOM 664 C C . ASN A 1 85 ? -3.120 6.476 -7.420 1.00 96.56 85 ASN A C 1
ATOM 666 O O . ASN A 1 85 ? -2.410 5.537 -7.057 1.00 96.56 85 ASN A O 1
ATOM 670 N N . ASP A 1 86 ? -4.141 6.276 -8.261 1.00 96.88 86 ASP A N 1
ATOM 671 C CA . ASP A 1 86 ? -4.468 4.945 -8.798 1.00 96.88 86 ASP A CA 1
ATOM 672 C C . ASP A 1 86 ? -3.315 4.332 -9.623 1.00 96.88 86 ASP A C 1
ATOM 674 O O . ASP A 1 86 ? -3.187 3.107 -9.674 1.00 96.88 86 ASP A O 1
ATOM 678 N N . PHE A 1 87 ? -2.483 5.147 -10.287 1.00 96.62 87 PHE A N 1
ATOM 679 C CA . PHE A 1 87 ? -1.304 4.647 -11.001 1.00 96.62 87 PHE A CA 1
ATOM 680 C C . PHE A 1 87 ? -0.255 4.125 -10.026 1.00 96.62 87 PHE A C 1
ATOM 682 O O . PHE A 1 87 ? 0.291 3.055 -10.274 1.00 96.62 87 PHE A O 1
ATOM 689 N N . ASP A 1 88 ? -0.023 4.820 -8.912 1.00 97.69 88 ASP A N 1
ATOM 690 C CA . ASP A 1 88 ? 0.948 4.395 -7.904 1.00 97.69 88 ASP A CA 1
ATOM 691 C C . ASP A 1 88 ? 0.573 3.041 -7.305 1.00 97.69 88 ASP A C 1
ATOM 693 O O . ASP A 1 88 ? 1.407 2.141 -7.269 1.00 97.69 88 ASP A O 1
ATOM 697 N N . ILE A 1 89 ? -0.697 2.845 -6.932 1.00 97.62 89 ILE A N 1
ATOM 698 C CA . ILE A 1 89 ? -1.167 1.564 -6.379 1.00 97.62 89 ILE A CA 1
ATOM 699 C C . ILE A 1 89 ? -1.021 0.422 -7.397 1.00 97.62 89 ILE A C 1
ATOM 701 O O . ILE A 1 89 ? -0.580 -0.671 -7.041 1.00 97.62 89 ILE A O 1
ATOM 705 N N . LYS A 1 90 ? -1.361 0.663 -8.671 1.00 97.12 90 LYS A N 1
ATOM 706 C CA . LYS A 1 90 ? -1.219 -0.339 -9.744 1.00 97.12 90 LYS A CA 1
ATOM 707 C C . LYS A 1 90 ? 0.241 -0.692 -10.004 1.00 97.12 90 LYS A C 1
ATOM 709 O O . LYS A 1 90 ? 0.601 -1.865 -10.019 1.00 97.12 90 LYS A O 1
ATOM 714 N N . ASN A 1 91 ? 1.075 0.324 -10.205 1.00 97.50 91 ASN A N 1
ATOM 715 C CA . ASN A 1 91 ? 2.497 0.166 -10.482 1.00 97.50 91 ASN A CA 1
ATOM 716 C C . ASN A 1 91 ? 3.196 -0.566 -9.333 1.00 97.50 91 ASN A C 1
ATOM 718 O O . ASN A 1 91 ? 3.946 -1.509 -9.583 1.00 97.50 91 ASN A O 1
ATOM 722 N N . PHE A 1 92 ? 2.898 -0.172 -8.090 1.00 97.50 92 PHE A N 1
ATOM 723 C CA . PHE A 1 92 ? 3.351 -0.855 -6.884 1.00 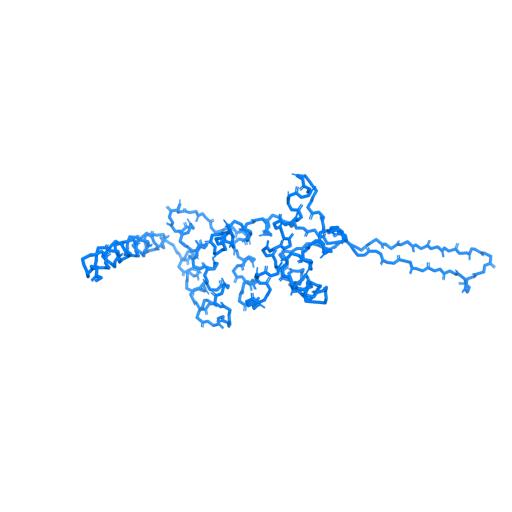97.50 92 PHE A CA 1
ATOM 724 C C . PHE A 1 92 ? 2.984 -2.340 -6.917 1.00 97.50 92 PHE A C 1
ATOM 726 O O . PHE A 1 92 ? 3.867 -3.189 -6.815 1.00 97.50 92 PHE A O 1
ATOM 733 N N . HIS A 1 93 ? 1.697 -2.652 -7.099 1.00 96.94 93 HIS A N 1
ATOM 734 C CA . HIS A 1 93 ? 1.200 -4.023 -7.058 1.00 96.94 93 HIS A CA 1
ATOM 735 C C . HIS A 1 93 ? 1.927 -4.915 -8.072 1.00 96.94 93 HIS A C 1
ATOM 737 O O . HIS A 1 93 ? 2.445 -5.976 -7.722 1.00 96.94 93 HIS A O 1
ATOM 743 N N . TYR A 1 94 ? 2.028 -4.464 -9.323 1.00 96.56 94 TYR A N 1
ATOM 744 C CA . TYR A 1 94 ? 2.680 -5.233 -10.378 1.00 96.56 94 TYR A CA 1
ATOM 745 C C . TYR A 1 94 ? 4.183 -5.398 -10.163 1.00 96.56 94 TYR A C 1
ATOM 747 O O . TYR A 1 94 ? 4.719 -6.486 -10.391 1.00 96.56 94 TYR A O 1
ATOM 755 N N . LEU A 1 95 ? 4.861 -4.344 -9.703 1.00 96.06 95 LEU A N 1
ATOM 756 C CA . LEU A 1 95 ? 6.289 -4.400 -9.419 1.00 96.06 95 LEU A CA 1
ATOM 757 C C . LEU A 1 95 ? 6.585 -5.345 -8.250 1.00 96.06 95 LEU A C 1
ATOM 759 O O . LEU A 1 95 ? 7.459 -6.202 -8.372 1.00 96.06 95 LEU A O 1
ATOM 763 N N . TYR A 1 96 ? 5.817 -5.249 -7.161 1.00 95.25 96 TYR A N 1
ATOM 764 C CA . TYR A 1 96 ? 5.943 -6.140 -6.009 1.00 95.25 96 TYR A CA 1
ATOM 765 C C . TYR A 1 96 ? 5.683 -7.596 -6.406 1.00 95.25 96 TYR A C 1
ATOM 767 O O . TYR A 1 96 ? 6.456 -8.490 -6.060 1.00 95.25 96 TYR A O 1
ATOM 775 N N . LYS A 1 97 ? 4.631 -7.852 -7.192 1.00 93.88 97 LYS A N 1
ATOM 776 C CA . LYS A 1 97 ? 4.295 -9.192 -7.692 1.00 93.88 97 LYS A CA 1
ATOM 777 C C . LYS A 1 97 ? 5.438 -9.823 -8.493 1.00 93.88 97 LYS A C 1
ATOM 779 O O . LYS A 1 97 ? 5.728 -11.005 -8.324 1.00 93.88 97 LYS A O 1
ATOM 784 N N . ILE A 1 98 ? 6.084 -9.056 -9.372 1.00 93.50 98 ILE A N 1
ATOM 785 C CA . ILE A 1 98 ? 7.219 -9.548 -10.165 1.00 93.50 98 ILE A CA 1
ATOM 786 C C . ILE A 1 98 ? 8.442 -9.781 -9.279 1.00 93.50 98 ILE A C 1
ATOM 788 O O . ILE A 1 98 ? 9.011 -10.872 -9.308 1.00 93.50 98 ILE A O 1
ATOM 792 N N . SER A 1 99 ? 8.814 -8.790 -8.467 1.00 92.38 99 SER A N 1
ATOM 793 C CA . SER A 1 99 ? 9.997 -8.868 -7.605 1.00 92.38 99 SER A CA 1
ATOM 794 C C . SER A 1 99 ? 9.892 -10.036 -6.615 1.00 92.38 99 SER A C 1
ATOM 796 O O . SER A 1 99 ? 10.787 -10.875 -6.563 1.00 92.38 99 SER A O 1
ATOM 798 N N . SER A 1 100 ? 8.749 -10.200 -5.939 1.00 89.94 100 SER A N 1
ATOM 799 C CA . SER A 1 100 ? 8.511 -11.316 -5.002 1.00 89.94 100 SER A CA 1
ATOM 800 C C . SER A 1 100 ? 8.542 -12.701 -5.664 1.00 89.94 100 SER A C 1
ATOM 802 O O . SER A 1 100 ? 8.947 -13.684 -5.041 1.00 89.94 100 SER A O 1
ATOM 804 N N . LYS A 1 101 ? 8.161 -12.804 -6.944 1.00 86.56 101 LYS A N 1
ATOM 805 C CA . LYS A 1 101 ? 8.289 -14.042 -7.728 1.00 86.56 101 LYS A CA 1
ATOM 806 C C . LYS A 1 101 ? 9.748 -14.343 -8.077 1.00 86.56 101 LYS A C 1
ATOM 808 O O . LYS A 1 101 ? 10.155 -15.506 -8.040 1.00 86.56 101 LYS A O 1
ATOM 813 N N . ASN A 1 102 ? 10.513 -13.317 -8.439 1.00 80.00 102 ASN A N 1
ATOM 814 C CA . ASN A 1 102 ? 11.910 -13.447 -8.847 1.00 80.00 102 ASN A CA 1
ATOM 815 C C . ASN A 1 102 ? 12.850 -13.653 -7.649 1.00 80.00 102 ASN A C 1
ATOM 817 O O . ASN A 1 102 ? 13.876 -14.325 -7.782 1.00 80.00 102 ASN A O 1
ATOM 821 N N . HIS A 1 103 ? 12.471 -13.152 -6.472 1.00 74.94 103 HIS A N 1
ATOM 822 C CA . HIS A 1 103 ? 13.312 -13.117 -5.287 1.00 74.94 103 HIS A CA 1
ATOM 823 C C . HIS A 1 103 ? 12.536 -13.571 -4.038 1.00 74.94 103 HIS A C 1
ATOM 825 O O . HIS A 1 103 ? 11.845 -12.797 -3.386 1.00 74.94 103 HIS A O 1
ATOM 831 N N . LYS A 1 104 ? 12.674 -14.853 -3.665 1.00 63.72 104 LYS A N 1
ATOM 832 C CA . LYS A 1 104 ? 11.967 -15.430 -2.499 1.00 63.72 104 LYS A CA 1
ATOM 833 C C . LYS A 1 104 ? 12.435 -14.894 -1.139 1.00 63.72 104 LYS A C 1
ATOM 835 O O . LYS A 1 104 ? 11.721 -15.063 -0.159 1.00 63.72 104 LYS A O 1
ATOM 840 N N . SER A 1 105 ? 13.636 -14.323 -1.068 1.00 64.75 105 SER A N 1
ATOM 841 C CA . SER A 1 105 ? 14.248 -13.841 0.181 1.00 64.75 105 SER A CA 1
ATOM 842 C C . SER A 1 105 ? 14.910 -12.471 0.060 1.00 64.75 105 SER A C 1
ATOM 844 O O . SER A 1 105 ? 15.356 -11.937 1.068 1.00 64.75 105 SER A O 1
ATOM 846 N N . ASN A 1 106 ? 15.034 -11.933 -1.157 1.00 64.19 106 ASN A N 1
ATOM 847 C CA . ASN A 1 106 ? 15.644 -10.631 -1.384 1.00 64.19 106 ASN A CA 1
ATOM 848 C C . ASN A 1 106 ? 14.541 -9.662 -1.798 1.00 64.19 106 ASN A C 1
ATOM 850 O O . ASN A 1 106 ? 13.855 -9.898 -2.783 1.00 64.19 106 ASN A O 1
ATOM 854 N N . HIS A 1 107 ? 14.338 -8.605 -1.024 1.00 76.00 107 HIS A N 1
ATOM 855 C CA . HIS A 1 107 ? 13.290 -7.625 -1.299 1.00 76.00 107 HIS A CA 1
ATOM 856 C C . HIS A 1 107 ? 13.781 -6.473 -2.184 1.00 76.00 107 HIS A C 1
ATOM 858 O O . HIS A 1 107 ? 13.093 -5.462 -2.316 1.00 76.00 107 HIS A O 1
ATOM 864 N N . ASN A 1 108 ? 14.972 -6.607 -2.776 1.00 87.69 108 ASN A N 1
ATOM 865 C CA . ASN A 1 108 ? 15.515 -5.620 -3.691 1.00 87.69 108 ASN A CA 1
ATOM 866 C C . ASN A 1 108 ? 14.778 -5.623 -5.037 1.00 87.69 108 ASN A C 1
ATOM 868 O O . ASN A 1 108 ? 14.340 -6.654 -5.550 1.00 87.69 108 ASN A O 1
ATOM 872 N N . ILE A 1 109 ? 14.666 -4.441 -5.630 1.00 90.50 109 ILE A N 1
ATOM 873 C CA . ILE A 1 109 ? 14.095 -4.271 -6.962 1.00 90.50 109 ILE A CA 1
ATOM 874 C C . ILE A 1 109 ? 15.239 -4.283 -7.966 1.00 90.50 109 ILE A C 1
ATOM 876 O O . ILE A 1 109 ? 16.033 -3.347 -8.040 1.00 90.50 109 ILE A O 1
ATOM 880 N N . SER A 1 110 ? 15.319 -5.348 -8.760 1.00 89.94 110 SER A N 1
ATOM 881 C CA . SER A 1 110 ? 16.359 -5.486 -9.772 1.00 89.94 110 SER A CA 1
ATOM 882 C C . SER A 1 110 ? 15.981 -4.780 -11.087 1.00 89.94 110 SER A C 1
ATOM 884 O O . SER A 1 110 ? 14.798 -4.657 -11.432 1.00 89.94 110 SER A O 1
ATOM 886 N N . PRO A 1 111 ? 16.965 -4.404 -11.930 1.00 89.62 111 PRO A N 1
ATOM 887 C CA . PRO A 1 111 ? 16.691 -3.914 -13.284 1.00 89.62 111 PRO A CA 1
ATOM 888 C C . PRO A 1 111 ? 15.880 -4.901 -14.143 1.00 89.62 111 PRO A C 1
ATOM 890 O O . PRO A 1 111 ? 15.165 -4.494 -15.068 1.00 89.62 111 PRO A O 1
ATOM 893 N N . LYS A 1 112 ? 15.976 -6.206 -13.845 1.00 91.38 112 LYS A N 1
ATOM 894 C CA . LYS A 1 112 ? 15.193 -7.257 -14.500 1.00 91.38 112 LYS A CA 1
ATOM 895 C C . LYS A 1 112 ? 13.713 -7.157 -14.130 1.00 91.38 112 LYS A C 1
ATOM 897 O O . LYS A 1 112 ? 12.890 -7.240 -15.039 1.00 91.38 112 LYS A O 1
ATOM 902 N N . ASP A 1 113 ? 13.389 -6.906 -12.863 1.00 92.88 113 ASP A N 1
ATOM 903 C CA . ASP A 1 113 ? 12.002 -6.749 -12.400 1.00 92.88 113 ASP A CA 1
ATOM 904 C C . ASP A 1 113 ? 11.326 -5.561 -13.082 1.00 92.88 113 ASP A C 1
ATOM 906 O O . ASP A 1 113 ? 10.221 -5.679 -13.610 1.00 92.88 113 ASP A O 1
ATOM 910 N N . ILE A 1 114 ? 12.035 -4.430 -13.165 1.00 93.81 114 ILE A N 1
ATOM 911 C CA . ILE A 1 114 ? 11.556 -3.229 -13.860 1.00 93.81 114 ILE A CA 1
ATOM 912 C C . ILE A 1 114 ? 11.299 -3.541 -15.338 1.00 93.81 114 ILE A C 1
ATOM 914 O O . ILE A 1 114 ? 10.258 -3.176 -15.885 1.00 93.81 114 ILE A O 1
ATOM 918 N N . LYS A 1 115 ? 12.236 -4.226 -16.007 1.00 94.12 115 LYS A N 1
ATOM 919 C CA . LYS A 1 115 ? 12.093 -4.597 -17.422 1.00 94.12 115 LYS A CA 1
ATOM 920 C C . LYS A 1 115 ? 10.897 -5.525 -17.646 1.00 94.12 115 LYS A C 1
ATOM 922 O O . LYS A 1 115 ? 10.144 -5.299 -18.589 1.00 94.12 115 LYS A O 1
ATOM 927 N N . GLU A 1 116 ? 10.726 -6.536 -16.802 1.00 95.25 116 GLU A N 1
ATOM 928 C CA . GLU A 1 116 ? 9.606 -7.475 -16.878 1.00 95.25 116 GLU A CA 1
ATOM 929 C C . GLU A 1 116 ? 8.269 -6.758 -16.629 1.00 95.25 116 GLU A C 1
ATOM 931 O O . GLU A 1 116 ? 7.321 -6.950 -17.387 1.00 95.25 116 GLU A O 1
ATOM 936 N N . CYS A 1 117 ? 8.215 -5.841 -15.658 1.00 94.69 117 CYS A N 1
ATOM 937 C CA . CYS A 1 117 ? 7.013 -5.063 -15.345 1.00 94.69 117 CYS A CA 1
ATOM 938 C C . CYS A 1 117 ? 6.577 -4.177 -16.518 1.00 94.69 117 CYS A C 1
ATOM 940 O O . CYS A 1 117 ? 5.408 -4.175 -16.909 1.00 94.69 117 CYS A O 1
ATOM 942 N N . VAL A 1 118 ? 7.539 -3.499 -17.151 1.00 95.19 118 VAL A N 1
ATOM 943 C CA . VAL A 1 118 ? 7.312 -2.691 -18.360 1.00 95.19 118 VAL A CA 1
ATOM 944 C C . VAL A 1 118 ? 6.745 -3.537 -19.501 1.00 95.19 118 VAL A C 1
ATOM 946 O O . VAL A 1 118 ? 5.826 -3.102 -20.193 1.00 95.19 118 VAL A O 1
ATOM 949 N N . GLN A 1 119 ? 7.281 -4.744 -19.697 1.00 94.81 119 GLN A N 1
ATOM 950 C CA . GLN A 1 119 ? 6.882 -5.635 -20.787 1.00 94.81 119 GLN A CA 1
ATOM 951 C C . GLN A 1 119 ? 5.501 -6.261 -20.571 1.00 94.81 119 GLN A C 1
ATOM 953 O O . GLN A 1 119 ? 4.732 -6.356 -21.524 1.00 94.81 119 GLN A O 1
ATOM 958 N N . LEU A 1 120 ? 5.184 -6.687 -19.345 1.00 94.94 120 LEU A N 1
ATOM 959 C CA . LEU A 1 120 ? 3.946 -7.412 -19.051 1.00 94.94 120 LEU A CA 1
ATOM 960 C C . LEU A 1 120 ? 2.731 -6.496 -18.894 1.00 94.94 120 LEU A C 1
ATOM 962 O O . LEU A 1 120 ? 1.640 -6.857 -19.326 1.00 94.94 120 LEU A O 1
ATOM 966 N N . TYR A 1 121 ? 2.910 -5.318 -18.294 1.00 93.38 121 TYR A N 1
ATOM 967 C CA . TYR A 1 121 ? 1.788 -4.468 -17.881 1.00 93.38 121 TYR A CA 1
ATOM 968 C C . TYR A 1 121 ? 1.676 -3.161 -18.674 1.00 93.38 121 TYR A C 1
ATOM 970 O O . TYR A 1 121 ? 0.836 -2.321 -18.356 1.00 93.38 121 TYR A O 1
ATOM 978 N N . ASN A 1 122 ? 2.490 -2.986 -19.725 1.00 89.94 122 ASN A N 1
ATOM 979 C CA . ASN A 1 122 ? 2.511 -1.786 -20.572 1.00 89.94 122 ASN A CA 1
ATOM 980 C C . ASN A 1 122 ? 2.709 -0.483 -19.764 1.00 89.94 122 ASN A C 1
ATOM 982 O O . ASN A 1 122 ? 2.089 0.549 -20.028 1.00 89.94 122 ASN A O 1
ATOM 986 N N . ILE A 1 123 ? 3.572 -0.542 -18.747 1.00 93.38 123 ILE A N 1
ATOM 987 C CA . ILE A 1 123 ? 3.936 0.590 -17.887 1.00 93.38 123 ILE A CA 1
ATOM 988 C C . ILE A 1 123 ? 5.273 1.147 -18.372 1.00 93.38 123 ILE A C 1
ATOM 990 O O . ILE A 1 123 ? 6.179 0.395 -18.715 1.00 93.38 123 ILE A O 1
ATOM 994 N N . THR A 1 124 ? 5.442 2.468 -18.402 1.00 95.69 124 THR A N 1
ATOM 995 C CA . THR A 1 124 ? 6.744 3.051 -18.759 1.00 95.69 124 THR A CA 1
ATOM 996 C C . THR A 1 124 ? 7.721 2.958 -17.586 1.00 95.69 124 THR A C 1
ATOM 998 O O . THR A 1 124 ? 7.328 3.091 -16.427 1.00 95.69 124 THR A O 1
ATOM 1001 N N . ARG A 1 125 ? 9.025 2.824 -17.869 1.00 94.56 125 ARG A N 1
ATOM 1002 C CA . ARG A 1 125 ? 10.063 2.885 -16.819 1.00 94.56 125 ARG A CA 1
ATOM 1003 C C . ARG A 1 125 ? 9.946 4.150 -15.972 1.00 94.56 125 ARG A C 1
ATOM 1005 O O . ARG A 1 125 ? 10.030 4.079 -14.755 1.00 94.56 125 ARG A O 1
ATOM 1012 N N . ARG A 1 126 ? 9.698 5.296 -16.617 1.00 95.50 126 ARG A N 1
ATOM 1013 C CA . ARG A 1 126 ? 9.503 6.582 -15.936 1.00 95.50 126 ARG A CA 1
ATOM 1014 C C . ARG A 1 126 ? 8.369 6.514 -14.912 1.00 95.50 126 ARG A C 1
ATOM 1016 O O . ARG A 1 126 ? 8.548 7.004 -13.807 1.00 95.50 126 ARG A O 1
ATOM 1023 N N . ASN A 1 127 ? 7.233 5.909 -15.260 1.00 96.00 127 ASN A N 1
ATOM 1024 C CA . ASN A 1 127 ? 6.104 5.790 -14.338 1.00 96.00 127 ASN A CA 1
ATOM 1025 C C . ASN A 1 127 ? 6.440 4.899 -13.137 1.00 96.00 127 ASN A C 1
ATOM 1027 O O . ASN A 1 127 ? 6.060 5.244 -12.025 1.00 96.00 127 ASN A O 1
ATOM 1031 N N . LEU A 1 128 ? 7.192 3.810 -13.339 1.00 96.00 128 LEU A N 1
ATOM 1032 C CA . LEU A 1 128 ? 7.661 2.972 -12.230 1.00 96.00 128 LEU A CA 1
ATOM 1033 C C . LEU A 1 128 ? 8.580 3.752 -11.286 1.00 96.00 128 LEU A C 1
ATOM 1035 O O . LEU A 1 128 ? 8.334 3.745 -10.087 1.00 96.00 128 LEU A O 1
ATOM 1039 N N . TYR A 1 129 ? 9.572 4.479 -11.810 1.00 95.38 129 TYR A N 1
ATOM 1040 C CA . TYR A 1 129 ? 10.470 5.282 -10.972 1.00 95.38 129 TYR A CA 1
ATOM 1041 C C . TYR A 1 129 ? 9.748 6.412 -10.229 1.00 95.38 129 TYR A C 1
ATOM 1043 O O . TYR A 1 129 ? 10.058 6.668 -9.071 1.00 95.38 129 TYR A O 1
ATOM 1051 N N . LEU A 1 130 ? 8.760 7.062 -10.857 1.00 96.56 130 LEU A N 1
ATOM 1052 C CA . LEU A 1 130 ? 7.928 8.060 -10.176 1.00 96.56 130 LEU A CA 1
ATOM 1053 C C . LEU A 1 130 ? 7.164 7.434 -9.008 1.00 96.56 130 LEU A C 1
ATOM 1055 O O . LEU A 1 130 ? 7.199 7.975 -7.908 1.00 96.56 130 LEU A O 1
ATOM 1059 N N . THR A 1 131 ? 6.533 6.279 -9.227 1.00 97.31 131 THR A N 1
ATOM 1060 C CA . THR A 1 131 ? 5.857 5.549 -8.153 1.00 97.31 131 THR A CA 1
ATOM 1061 C C . THR A 1 131 ? 6.843 5.135 -7.059 1.00 97.31 131 THR A C 1
ATOM 1063 O O . THR A 1 131 ? 6.570 5.387 -5.893 1.00 97.31 131 THR A O 1
ATOM 1066 N N . MET A 1 132 ? 8.006 4.572 -7.402 1.00 96.38 132 MET A N 1
ATOM 1067 C CA . MET A 1 132 ? 9.033 4.183 -6.424 1.00 96.38 132 MET A CA 1
ATOM 1068 C C . MET A 1 132 ? 9.499 5.370 -5.573 1.00 96.38 132 MET A C 1
ATOM 1070 O O . MET A 1 132 ? 9.608 5.229 -4.360 1.00 96.38 132 MET A O 1
ATOM 1074 N N . GLY A 1 133 ? 9.694 6.549 -6.174 1.00 96.25 133 GLY A N 1
ATOM 1075 C CA . GLY A 1 133 ? 10.050 7.764 -5.435 1.00 96.25 133 GLY A CA 1
ATOM 1076 C C . GLY A 1 133 ? 8.942 8.257 -4.498 1.00 96.25 133 GLY A C 1
ATOM 1077 O O . GLY A 1 133 ? 9.224 8.756 -3.414 1.00 96.25 133 GLY A O 1
ATOM 1078 N N . VAL A 1 134 ? 7.668 8.096 -4.870 1.00 96.94 134 VAL A N 1
ATOM 1079 C CA . VAL A 1 134 ? 6.552 8.402 -3.959 1.00 96.94 134 VAL A CA 1
ATOM 1080 C C . VAL A 1 134 ? 6.497 7.386 -2.813 1.00 96.94 134 VAL A C 1
ATOM 1082 O O . VAL A 1 134 ? 6.322 7.780 -1.663 1.00 96.94 134 VAL A O 1
ATOM 1085 N N . LEU A 1 135 ? 6.665 6.094 -3.101 1.00 97.31 135 LEU A N 1
ATOM 1086 C CA . LEU A 1 135 ? 6.654 5.042 -2.083 1.00 97.31 135 LEU A CA 1
ATOM 1087 C C . LEU A 1 135 ? 7.790 5.226 -1.069 1.00 97.31 135 LEU A C 1
ATOM 1089 O O . LEU A 1 135 ? 7.538 5.154 0.131 1.00 97.31 135 LEU A O 1
ATOM 1093 N N . GLU A 1 136 ? 9.002 5.526 -1.538 1.00 96.44 136 GLU A N 1
ATOM 1094 C CA . GLU A 1 136 ? 10.157 5.832 -0.685 1.00 96.44 136 GLU A CA 1
ATOM 1095 C C . GLU A 1 136 ? 9.899 7.061 0.194 1.00 96.44 136 GLU A C 1
ATOM 1097 O O . GLU A 1 136 ? 9.988 6.972 1.418 1.00 96.44 136 GLU A O 1
ATOM 1102 N N . LYS A 1 137 ? 9.430 8.169 -0.394 1.00 96.94 137 LYS A N 1
ATOM 1103 C CA . LYS A 1 137 ? 9.095 9.400 0.340 1.00 96.94 137 LYS A CA 1
ATOM 1104 C C . LYS A 1 137 ? 8.118 9.182 1.502 1.00 96.94 137 LYS A C 1
ATOM 1106 O O . LYS A 1 137 ? 8.172 9.909 2.495 1.00 96.94 137 LYS A O 1
ATOM 1111 N N . TYR A 1 138 ? 7.195 8.231 1.370 1.00 96.94 138 TYR A N 1
ATOM 1112 C CA . TYR A 1 138 ? 6.193 7.919 2.392 1.00 96.94 138 TYR A CA 1
ATOM 1113 C C . TYR A 1 138 ? 6.522 6.660 3.211 1.00 96.94 138 TYR A C 1
ATOM 1115 O O . TYR A 1 138 ? 5.636 6.118 3.872 1.00 96.94 138 TYR A O 1
ATOM 1123 N N . ASN A 1 139 ? 7.791 6.233 3.222 1.00 95.88 139 ASN A N 1
ATOM 1124 C CA . ASN A 1 139 ? 8.318 5.092 3.984 1.00 95.88 139 ASN A CA 1
ATOM 1125 C C . ASN A 1 139 ? 7.669 3.741 3.638 1.00 95.88 139 ASN A C 1
ATOM 1127 O O . ASN A 1 139 ? 7.727 2.788 4.414 1.00 95.88 139 ASN A O 1
ATOM 1131 N N . LEU A 1 140 ? 7.044 3.639 2.465 1.00 96.69 140 LEU A N 1
ATOM 1132 C CA . LEU A 1 140 ? 6.496 2.387 1.953 1.00 96.69 140 LEU A CA 1
ATOM 1133 C C . LEU A 1 140 ? 7.552 1.545 1.243 1.00 96.69 140 LEU A C 1
ATOM 1135 O O . LEU A 1 140 ? 7.218 0.445 0.826 1.00 96.69 140 LEU A O 1
ATOM 1139 N N . MET A 1 141 ? 8.766 2.061 1.059 1.00 94.88 141 MET A N 1
ATOM 1140 C CA . MET A 1 141 ? 9.936 1.394 0.492 1.00 94.88 141 MET A CA 1
ATOM 1141 C C . MET A 1 141 ? 11.203 2.032 1.062 1.00 94.88 141 MET A C 1
ATOM 1143 O O . MET A 1 141 ? 11.181 3.209 1.419 1.00 94.88 141 MET A O 1
ATOM 1147 N N . ASP A 1 142 ? 12.304 1.286 1.059 1.00 92.56 142 ASP A N 1
ATOM 1148 C CA . ASP A 1 142 ? 13.613 1.784 1.479 1.00 92.56 142 ASP A CA 1
ATOM 1149 C C . ASP A 1 142 ? 14.514 2.014 0.257 1.00 92.56 142 ASP A C 1
ATOM 1151 O O . ASP A 1 142 ? 14.353 1.366 -0.785 1.00 92.56 142 ASP A O 1
ATOM 1155 N N . LYS A 1 143 ? 15.482 2.924 0.385 1.00 91.06 143 LYS A N 1
ATOM 1156 C CA . LYS A 1 143 ? 16.496 3.197 -0.636 1.00 91.06 143 LYS A CA 1
ATOM 1157 C C . LYS A 1 143 ? 17.880 3.214 -0.003 1.00 91.06 143 LYS A C 1
ATOM 1159 O O . LYS A 1 143 ? 18.130 4.005 0.902 1.00 91.06 143 LYS A O 1
ATOM 1164 N N . ASN A 1 144 ? 18.778 2.389 -0.533 1.00 86.38 144 ASN A N 1
ATOM 1165 C CA . ASN A 1 144 ? 20.204 2.483 -0.244 1.00 86.38 144 ASN A CA 1
ATOM 1166 C C . ASN A 1 144 ? 20.894 3.207 -1.395 1.00 86.38 144 ASN A C 1
ATOM 1168 O O . ASN A 1 144 ? 20.550 2.999 -2.561 1.00 86.38 144 ASN A O 1
ATOM 1172 N N . ILE A 1 145 ? 21.844 4.063 -1.040 1.00 81.62 145 ILE A N 1
ATOM 1173 C CA . ILE A 1 145 ? 22.709 4.761 -1.980 1.00 81.62 145 ILE A CA 1
ATOM 1174 C C . ILE A 1 145 ? 24.116 4.274 -1.676 1.00 81.62 145 ILE A C 1
ATOM 1176 O O . ILE A 1 145 ? 24.657 4.596 -0.616 1.00 81.62 145 ILE A O 1
ATOM 1180 N N . ASP A 1 146 ? 24.670 3.496 -2.593 1.00 74.38 146 ASP A N 1
ATOM 1181 C CA . ASP A 1 146 ? 26.063 3.085 -2.538 1.00 74.38 146 ASP A CA 1
ATOM 1182 C C . ASP A 1 146 ? 26.875 4.125 -3.318 1.00 74.38 146 ASP A C 1
ATOM 1184 O O . ASP A 1 146 ? 26.542 4.462 -4.456 1.00 74.38 146 ASP A O 1
ATOM 1188 N N . VAL A 1 147 ? 27.874 4.713 -2.657 1.00 72.75 147 VAL A N 1
ATOM 1189 C CA . VAL A 1 147 ? 28.737 5.752 -3.229 1.00 72.75 147 VAL A CA 1
ATOM 1190 C C . VAL A 1 147 ? 30.133 5.172 -3.358 1.00 72.75 147 VAL A C 1
ATOM 1192 O O . VAL A 1 147 ? 30.835 5.025 -2.354 1.00 72.75 147 VAL A O 1
ATOM 1195 N N . ASP A 1 148 ? 30.528 4.879 -4.589 1.00 72.06 148 ASP A N 1
ATOM 1196 C CA . ASP A 1 148 ? 31.879 4.452 -4.910 1.00 72.06 148 ASP A CA 1
ATOM 1197 C C . ASP A 1 148 ? 32.706 5.684 -5.288 1.00 72.06 148 ASP A C 1
ATOM 1199 O O . ASP A 1 148 ? 32.426 6.396 -6.256 1.00 72.06 148 ASP A O 1
ATOM 1203 N N . LEU A 1 149 ? 33.707 5.971 -4.452 1.00 72.50 149 LEU A N 1
ATOM 1204 C CA . LEU A 1 149 ? 34.668 7.047 -4.664 1.00 72.50 149 LEU A CA 1
ATOM 1205 C C . LEU A 1 149 ? 35.914 6.455 -5.312 1.00 72.50 149 LEU A C 1
ATOM 1207 O O . LEU A 1 149 ? 36.720 5.819 -4.629 1.00 72.50 149 LEU A O 1
ATOM 1211 N N . ASP A 1 150 ? 36.085 6.695 -6.607 1.00 74.25 150 ASP A N 1
ATOM 1212 C CA . ASP A 1 150 ? 37.338 6.390 -7.287 1.00 74.25 150 ASP A CA 1
ATOM 1213 C C . ASP A 1 150 ? 38.230 7.632 -7.217 1.00 74.25 150 ASP A C 1
ATOM 1215 O O . ASP A 1 150 ? 38.036 8.612 -7.944 1.00 74.25 150 ASP A O 1
ATOM 1219 N N . ILE A 1 151 ? 39.145 7.638 -6.245 1.00 73.69 151 ILE A N 1
ATOM 1220 C CA . ILE A 1 151 ? 40.070 8.748 -6.012 1.00 73.69 151 ILE A CA 1
ATOM 1221 C C . ILE A 1 151 ? 41.393 8.410 -6.688 1.00 73.69 151 ILE A C 1
ATOM 1223 O O . ILE A 1 151 ? 42.181 7.616 -6.175 1.00 73.69 151 ILE A O 1
ATOM 1227 N N . ASP A 1 152 ? 41.652 9.068 -7.813 1.00 70.50 152 ASP A N 1
ATOM 1228 C CA . ASP A 1 152 ? 42.973 9.080 -8.429 1.00 70.50 152 ASP A CA 1
ATOM 1229 C C . ASP A 1 152 ? 43.902 9.991 -7.600 1.00 70.50 152 ASP A C 1
ATOM 1231 O O . ASP A 1 152 ? 43.770 11.220 -7.607 1.00 70.50 152 ASP A O 1
ATOM 1235 N N . GLU A 1 153 ? 44.813 9.378 -6.834 1.00 72.06 153 GLU A N 1
ATOM 1236 C CA . GLU A 1 153 ? 45.793 10.084 -5.993 1.00 72.06 153 GLU A CA 1
ATOM 1237 C C . GLU A 1 153 ? 46.781 10.929 -6.816 1.00 72.06 153 GLU A C 1
ATOM 1239 O O . GLU A 1 153 ? 47.298 11.930 -6.313 1.00 72.06 153 GLU A O 1
ATOM 1244 N N . ASP A 1 154 ? 47.015 10.561 -8.079 1.00 77.00 154 ASP A N 1
ATOM 1245 C CA . ASP A 1 154 ? 47.967 11.231 -8.962 1.00 77.00 154 ASP A CA 1
ATOM 1246 C C . ASP A 1 154 ? 47.308 12.363 -9.764 1.00 77.00 154 ASP A C 1
ATOM 1248 O O . ASP A 1 154 ? 47.988 13.304 -10.191 1.00 77.00 154 ASP A O 1
ATOM 1252 N N . ASN A 1 155 ? 45.988 12.306 -9.970 1.00 70.19 155 ASN A N 1
ATOM 1253 C CA . ASN A 1 155 ? 45.269 13.300 -10.756 1.00 70.19 155 ASN A CA 1
ATOM 1254 C C . ASN A 1 155 ? 43.829 13.523 -10.270 1.00 70.19 155 ASN A C 1
ATOM 1256 O O . ASN A 1 155 ? 42.875 12.946 -10.786 1.00 70.19 155 ASN A O 1
ATOM 1260 N N . LEU A 1 156 ? 43.667 14.448 -9.318 1.00 63.34 156 LEU A N 1
ATOM 1261 C CA . LEU A 1 156 ? 42.375 14.823 -8.722 1.00 63.34 156 LEU A CA 1
ATOM 1262 C C . LEU A 1 156 ? 41.271 15.143 -9.751 1.00 63.34 156 LEU A C 1
ATOM 1264 O O . LEU A 1 156 ? 40.101 14.886 -9.470 1.00 63.34 156 LEU A O 1
ATOM 1268 N N . ASP A 1 157 ? 41.624 15.649 -10.938 1.00 70.00 157 ASP A N 1
ATOM 1269 C CA . ASP A 1 157 ? 40.674 15.956 -12.021 1.00 70.00 157 ASP A CA 1
ATOM 1270 C C . ASP A 1 157 ? 40.040 14.704 -12.668 1.00 70.00 157 ASP A C 1
ATOM 1272 O O . ASP A 1 157 ? 39.038 14.826 -13.374 1.00 70.00 157 ASP A O 1
ATOM 1276 N N . PHE A 1 158 ? 40.594 13.508 -12.431 1.00 64.06 158 PHE A N 1
ATOM 1277 C CA . PHE A 1 158 ? 40.050 12.220 -12.884 1.00 64.06 158 PHE A CA 1
ATOM 1278 C C . PHE A 1 158 ? 39.348 11.431 -11.778 1.00 64.06 158 PHE A C 1
ATOM 1280 O O . PHE A 1 158 ? 38.856 10.334 -12.041 1.00 64.06 158 PHE A O 1
ATOM 1287 N N . SER A 1 159 ? 39.251 11.988 -10.565 1.00 66.31 159 SER A N 1
ATOM 1288 C CA . SER A 1 159 ? 38.412 11.384 -9.535 1.00 66.31 159 SER A CA 1
ATOM 1289 C C . SER A 1 159 ? 36.954 11.332 -9.999 1.00 66.31 159 SER A C 1
ATOM 1291 O O . SER A 1 159 ? 36.428 12.287 -10.582 1.00 66.31 159 SER A O 1
ATOM 1293 N N . SER A 1 160 ? 36.298 10.198 -9.772 1.00 68.12 160 SER A N 1
ATOM 1294 C CA . SER A 1 160 ? 34.905 9.988 -10.157 1.00 68.12 160 SER A CA 1
ATOM 1295 C C . SER A 1 160 ? 34.083 9.494 -8.974 1.00 68.12 160 SER A C 1
ATOM 1297 O O . SER A 1 160 ? 34.606 8.925 -8.014 1.00 68.12 160 SER A O 1
ATOM 1299 N N . VAL A 1 161 ? 32.788 9.799 -9.018 1.00 62.50 161 VAL A N 1
ATOM 1300 C CA . VAL A 1 161 ? 31.821 9.380 -8.008 1.00 62.50 161 VAL A CA 1
ATOM 1301 C C . VAL A 1 161 ? 30.703 8.656 -8.733 1.00 62.50 161 VAL A C 1
ATOM 1303 O O . VAL A 1 161 ? 29.927 9.296 -9.448 1.00 62.50 161 VAL A O 1
ATOM 1306 N N . ASP A 1 162 ? 30.625 7.347 -8.528 1.00 58.12 162 ASP A N 1
ATOM 1307 C CA . ASP A 1 162 ? 29.508 6.534 -8.990 1.00 58.12 162 ASP A CA 1
ATOM 1308 C C . ASP A 1 162 ? 28.519 6.354 -7.830 1.00 58.12 162 ASP A C 1
ATOM 1310 O O . ASP A 1 162 ? 28.888 5.985 -6.715 1.00 58.12 162 ASP A O 1
ATOM 1314 N N . CYS A 1 163 ? 27.250 6.680 -8.085 1.00 59.47 163 CYS A N 1
ATOM 1315 C CA . CYS A 1 163 ? 26.164 6.544 -7.117 1.00 59.47 163 CYS A CA 1
ATOM 1316 C C . CYS A 1 163 ? 25.165 5.504 -7.622 1.00 59.47 163 CYS A C 1
ATOM 1318 O O . CYS A 1 163 ? 24.373 5.797 -8.525 1.00 59.47 163 CYS A O 1
ATOM 1320 N N . ASP A 1 164 ? 25.150 4.332 -6.995 1.00 73.62 164 ASP A N 1
ATOM 1321 C CA . ASP A 1 164 ? 24.184 3.279 -7.284 1.00 73.62 164 ASP A CA 1
ATOM 1322 C C . ASP A 1 164 ? 23.012 3.346 -6.293 1.00 73.62 164 ASP A C 1
ATOM 1324 O O . ASP A 1 164 ? 23.158 3.164 -5.083 1.00 73.62 164 ASP A O 1
ATOM 1328 N N . GLU A 1 165 ? 21.809 3.619 -6.809 1.00 80.75 165 GLU A N 1
ATOM 1329 C CA . GLU A 1 165 ? 20.578 3.593 -6.014 1.00 80.75 165 GLU A CA 1
ATOM 1330 C C . GLU A 1 165 ? 19.916 2.213 -6.084 1.00 80.75 165 GLU A C 1
ATOM 1332 O O . GLU A 1 165 ? 19.453 1.781 -7.146 1.00 80.75 165 GLU A O 1
ATOM 1337 N N . THR A 1 166 ? 19.768 1.557 -4.933 1.00 86.88 166 THR A N 1
ATOM 1338 C CA . THR A 1 166 ? 19.015 0.303 -4.821 1.00 86.88 166 THR A CA 1
ATOM 1339 C C . THR A 1 166 ? 17.773 0.497 -3.961 1.00 86.88 166 THR A C 1
ATOM 1341 O O . THR A 1 166 ? 17.855 0.947 -2.821 1.00 86.88 166 THR A O 1
ATOM 1344 N N . TYR A 1 167 ? 16.613 0.119 -4.498 1.00 91.38 167 TYR A N 1
ATOM 1345 C CA . TYR A 1 167 ? 15.330 0.191 -3.798 1.00 91.38 167 TYR A CA 1
ATOM 1346 C C . TYR A 1 167 ? 14.925 -1.171 -3.234 1.00 91.38 167 TYR A C 1
ATOM 1348 O O . TYR A 1 167 ? 15.125 -2.201 -3.886 1.00 91.38 167 TYR A O 1
ATOM 1356 N N . TYR A 1 168 ? 14.287 -1.159 -2.066 1.00 92.69 168 TYR A N 1
ATOM 1357 C CA . TYR A 1 168 ? 13.857 -2.351 -1.345 1.00 92.69 168 TYR A CA 1
ATOM 1358 C C . TYR A 1 168 ? 12.401 -2.235 -0.905 1.00 92.69 168 TYR A C 1
ATOM 1360 O O . TYR A 1 168 ? 11.945 -1.186 -0.447 1.00 92.69 168 TYR A O 1
ATOM 1368 N N . PHE A 1 169 ? 11.670 -3.340 -1.015 1.00 94.50 169 PHE A N 1
ATOM 1369 C CA . PHE A 1 169 ? 10.388 -3.486 -0.346 1.00 94.50 169 PHE A CA 1
ATOM 1370 C C . PHE A 1 169 ? 10.607 -3.820 1.133 1.00 94.50 169 PHE A C 1
ATOM 1372 O O . PHE A 1 169 ? 11.297 -4.780 1.467 1.00 94.50 169 PHE A O 1
ATOM 1379 N N . ASN A 1 170 ? 10.000 -3.041 2.019 1.00 93.38 170 ASN A N 1
ATOM 1380 C CA . ASN A 1 170 ? 10.045 -3.258 3.461 1.00 93.38 170 ASN A CA 1
ATOM 1381 C C . ASN A 1 170 ? 8.782 -4.002 3.946 1.00 93.38 170 ASN A C 1
ATOM 1383 O O . ASN A 1 170 ? 7.924 -4.406 3.148 1.00 93.38 170 ASN A O 1
ATOM 1387 N N . SER A 1 171 ? 8.655 -4.217 5.260 1.00 93.06 171 SER A N 1
ATOM 1388 C CA . SER A 1 171 ? 7.493 -4.911 5.846 1.00 93.06 171 SER A CA 1
ATOM 1389 C C . SER A 1 171 ? 6.171 -4.196 5.545 1.00 93.06 171 SER A C 1
ATOM 1391 O O . SER A 1 171 ? 5.148 -4.838 5.295 1.00 93.06 171 SER A O 1
ATOM 1393 N N . ILE A 1 172 ? 6.203 -2.866 5.461 1.00 95.75 172 ILE A N 1
ATOM 1394 C CA . ILE A 1 172 ? 5.040 -2.036 5.148 1.00 95.75 172 ILE A CA 1
ATOM 1395 C C . ILE A 1 172 ? 4.624 -2.235 3.687 1.00 95.75 172 ILE A C 1
ATOM 1397 O O . ILE A 1 172 ? 3.433 -2.383 3.402 1.00 95.75 172 ILE A O 1
ATOM 1401 N N . SER A 1 173 ? 5.587 -2.342 2.761 1.00 95.62 173 SER A N 1
ATOM 1402 C CA . SER A 1 173 ? 5.304 -2.748 1.379 1.00 95.62 173 SER A CA 1
ATOM 1403 C C . SER A 1 173 ? 4.603 -4.105 1.336 1.00 95.62 173 SER A C 1
ATOM 1405 O O . SER A 1 173 ? 3.630 -4.280 0.611 1.00 95.62 173 SER A O 1
ATOM 1407 N N . GLN A 1 174 ? 5.078 -5.082 2.112 1.00 94.44 174 GLN A N 1
ATOM 1408 C CA . GLN A 1 174 ? 4.475 -6.413 2.144 1.00 94.44 174 GLN A CA 1
ATOM 1409 C C . GLN A 1 174 ? 3.026 -6.361 2.637 1.00 94.44 174 GLN A C 1
ATOM 1411 O O . GLN A 1 174 ? 2.142 -6.954 2.015 1.00 94.44 174 GLN A O 1
ATOM 1416 N N . LYS A 1 175 ? 2.762 -5.602 3.705 1.00 95.00 175 LYS A N 1
ATOM 1417 C CA . LYS A 1 175 ? 1.407 -5.391 4.226 1.00 95.00 175 LYS A CA 1
ATOM 1418 C C . LYS A 1 175 ? 0.500 -4.711 3.195 1.00 95.00 175 LYS A C 1
ATOM 1420 O O . LYS A 1 175 ? -0.617 -5.168 2.955 1.00 95.00 175 LYS A O 1
ATOM 1425 N N . LEU A 1 176 ? 1.002 -3.687 2.504 1.00 96.62 176 LEU A N 1
ATOM 1426 C CA . LEU A 1 176 ? 0.299 -3.042 1.393 1.00 96.62 176 LEU A CA 1
ATOM 1427 C C . LEU A 1 176 ? 0.006 -4.015 0.245 1.00 96.62 176 LEU A C 1
ATOM 1429 O O . LEU A 1 176 ? -1.081 -3.980 -0.342 1.00 96.62 176 LEU A O 1
ATOM 1433 N N . TYR A 1 177 ? 0.943 -4.910 -0.065 1.00 95.69 177 TYR A N 1
ATOM 1434 C CA . TYR A 1 177 ? 0.750 -5.911 -1.104 1.00 95.69 177 TYR A CA 1
ATOM 1435 C C . TYR A 1 177 ? -0.389 -6.875 -0.764 1.00 95.69 177 TYR A C 1
ATOM 1437 O O . TYR A 1 177 ? -1.236 -7.108 -1.628 1.00 95.69 177 TYR A O 1
ATOM 1445 N N . THR A 1 178 ? -0.486 -7.335 0.489 1.00 94.00 178 THR A N 1
ATOM 1446 C CA . THR A 1 178 ? -1.595 -8.181 0.965 1.00 94.00 178 THR A CA 1
ATOM 1447 C C . THR A 1 178 ? -2.950 -7.575 0.606 1.00 94.00 178 THR A C 1
ATOM 1449 O O . THR A 1 178 ? -3.756 -8.231 -0.051 1.00 94.00 178 THR A O 1
ATOM 1452 N N . TYR A 1 179 ? -3.181 -6.300 0.926 1.00 94.75 179 TYR A N 1
ATOM 1453 C CA . TYR A 1 179 ? -4.451 -5.641 0.612 1.00 94.75 179 TYR A CA 1
ATOM 1454 C C . TYR A 1 179 ? -4.629 -5.341 -0.877 1.00 94.75 179 TYR A C 1
ATOM 1456 O O . TYR A 1 179 ? -5.702 -5.578 -1.428 1.00 94.75 179 TYR A O 1
ATOM 1464 N N . SER A 1 180 ? -3.591 -4.842 -1.556 1.00 95.06 180 SER A N 1
ATOM 1465 C CA . SER A 1 180 ? -3.691 -4.535 -2.989 1.00 95.06 180 SER A CA 1
ATOM 1466 C C . SER A 1 180 ? -3.997 -5.785 -3.820 1.00 95.06 180 SER A C 1
ATOM 1468 O O . SER A 1 180 ? -4.799 -5.713 -4.746 1.00 95.06 180 SER A O 1
ATOM 1470 N N . SER A 1 181 ? -3.452 -6.949 -3.450 1.00 94.00 181 SER A N 1
ATOM 1471 C CA . SER A 1 181 ? -3.710 -8.222 -4.133 1.00 94.00 181 SER A CA 1
ATOM 1472 C C . SER A 1 181 ? -5.180 -8.650 -4.098 1.00 94.00 181 SER A C 1
ATOM 1474 O O . SER A 1 181 ? -5.641 -9.330 -5.007 1.00 94.00 181 SER A O 1
ATOM 1476 N N . MET A 1 182 ? -5.958 -8.190 -3.113 1.00 91.88 182 MET A N 1
ATOM 1477 C CA . MET A 1 182 ? -7.402 -8.440 -3.061 1.00 91.88 182 MET A CA 1
ATOM 1478 C C . MET A 1 182 ? -8.180 -7.615 -4.100 1.00 91.88 182 MET A C 1
ATOM 1480 O O . MET A 1 182 ? -9.314 -7.960 -4.440 1.00 91.88 182 MET A O 1
ATOM 1484 N N . LEU A 1 183 ? -7.592 -6.522 -4.601 1.00 90.06 183 LEU A N 1
ATOM 1485 C CA . LEU A 1 183 ? -8.200 -5.637 -5.599 1.00 90.06 183 LEU A CA 1
ATOM 1486 C C . LEU A 1 183 ? -7.963 -6.131 -7.028 1.00 90.06 183 LEU A C 1
ATOM 1488 O O . LEU A 1 183 ? -8.823 -5.968 -7.896 1.00 90.06 183 LEU A O 1
ATOM 1492 N N . PHE A 1 184 ? -6.798 -6.726 -7.272 1.00 86.31 184 PHE A N 1
ATOM 1493 C CA . PHE A 1 184 ? -6.392 -7.218 -8.580 1.00 86.31 184 PHE A CA 1
ATOM 1494 C C . PHE A 1 184 ? -6.659 -8.721 -8.654 1.00 86.31 184 PHE A C 1
ATOM 1496 O O . PHE A 1 184 ? -5.924 -9.535 -8.107 1.00 86.31 184 PHE A O 1
ATOM 1503 N N . LYS A 1 185 ? -7.761 -9.091 -9.314 1.00 63.19 185 LYS A N 1
ATOM 1504 C CA . LYS A 1 185 ? -8.037 -10.487 -9.665 1.00 63.19 185 LYS A CA 1
ATOM 1505 C C . LYS A 1 185 ? -7.185 -10.848 -10.873 1.00 63.19 185 LYS A C 1
ATOM 1507 O O . LYS A 1 185 ? -7.555 -10.499 -11.992 1.00 63.19 185 LYS A O 1
ATOM 1512 N N . ASP A 1 186 ? -6.062 -11.500 -10.620 1.00 55.91 186 ASP A N 1
ATOM 1513 C CA . ASP A 1 186 ? -5.248 -12.138 -11.654 1.00 55.91 186 ASP A CA 1
ATOM 1514 C C . ASP A 1 186 ? -5.672 -13.591 -11.890 1.00 55.91 186 ASP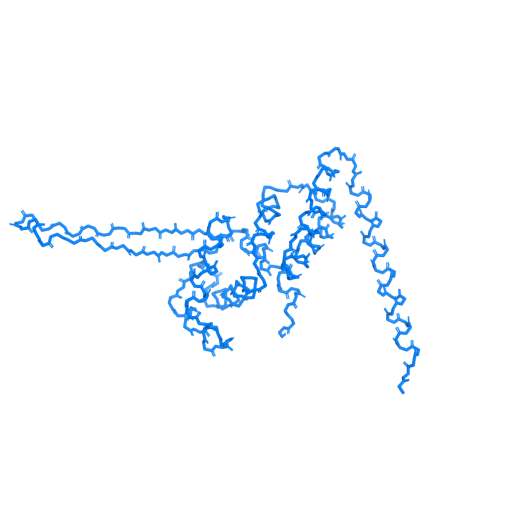 A C 1
ATOM 1516 O O . ASP A 1 186 ? -5.986 -14.290 -10.896 1.00 55.91 186 ASP A O 1
#